Protein AF-0000000074601989 (afdb_homodimer)

Organism: Saponaria officinalis (NCBI:txid3572)

Radius of gyration: 21.75 Å; Cα contacts (8 Å, |Δi|>4): 230; chains: 2; bounding box: 54×60×55 Å

Solvent-accessible surface area (backbone atoms only — not comparable to full-atom values): 17030 Å² total; per-residue (Å²): 125,72,75,56,51,56,56,43,46,59,44,39,68,64,40,41,78,72,46,62,70,65,62,70,73,52,90,44,71,64,60,36,44,50,46,43,46,41,50,48,44,14,51,39,42,48,50,47,45,52,50,50,50,53,54,68,67,53,54,25,79,91,49,51,70,66,57,39,48,52,53,50,52,50,52,49,52,54,45,40,63,75,59,57,81,83,72,53,47,53,22,79,95,47,40,58,70,52,62,45,63,60,55,51,50,50,51,49,51,52,51,51,42,48,54,56,59,66,24,49,54,77,90,43,50,69,59,50,53,50,51,32,56,35,67,72,67,67,55,60,70,59,50,48,55,59,52,51,63,62,79,95,123,70,74,56,50,56,56,43,47,58,47,38,68,66,39,42,79,72,48,64,70,66,62,70,74,50,91,42,74,64,60,36,44,49,46,42,45,43,50,49,44,14,51,39,41,47,50,48,45,52,50,51,50,53,56,68,67,52,53,26,79,91,48,50,72,66,58,40,48,52,53,50,50,50,51,51,53,56,44,39,64,74,58,56,81,81,74,52,47,53,23,78,94,49,40,58,70,54,63,42,63,59,54,50,50,50,51,50,50,51,49,52,42,48,53,56,60,66,24,48,55,76,89,44,49,68,57,51,54,51,49,32,55,36,67,72,67,69,55,60,68,58,50,49,54,59,50,51,64,61,78,100

Secondary structure (DSSP, 8-state):
--HHHHHHHHHHHHHHHHHHHHGGG-SSHHHHHHHHHHHHHHHHHHHHHHHHHHHHT---TTS-HHHHHHHHHHHHHHHHHHSPPPPP--SGGG---SSHHHHHHHHHHHHHHHHHHHTS-GGGHHHHHHHHHSSSPPPHHHHHHHHHHHH-/--HHHHHHHHHHHHHHHHHHHHGGG-SSHHHHHHHHHHHHHHHHHHHHHHHHHHHHT---TTS-HHHHHHHHHHHHHHHHHHSPPPPP--SGGG---SSHHHHHHHHHHHHHHHHHHHTS-GGGHHHHHHHHHSSSPPPHHHHHHHHHHHH-

Structure (mmCIF, N/CA/C/O backbone):
data_AF-0000000074601989-model_v1
#
loop_
_entity.id
_entity.type
_entity.pdbx_description
1 polymer 'Retrotransposon gag domain-containing protein'
#
loop_
_atom_site.group_PDB
_atom_site.id
_atom_site.type_symbol
_atom_site.label_atom_id
_atom_site.label_alt_id
_atom_site.label_comp_id
_atom_site.label_asym_id
_atom_site.label_entity_id
_atom_site.label_seq_id
_atom_site.pdbx_PDB_ins_code
_atom_site.Cartn_x
_atom_site.Cartn_y
_atom_site.Cartn_z
_atom_site.occupancy
_atom_site.B_iso_or_equiv
_atom_site.auth_seq_id
_atom_site.auth_comp_id
_atom_site.auth_asym_id
_atom_site.auth_atom_id
_atom_site.pdbx_PDB_model_num
ATOM 1 N N . MET A 1 1 ? 17.969 -28.844 9.062 1 27.52 1 MET A N 1
ATOM 2 C CA . MET A 1 1 ? 17.734 -28.562 10.477 1 27.52 1 MET A CA 1
ATOM 3 C C . MET A 1 1 ? 17.672 -27.062 10.734 1 27.52 1 MET A C 1
ATOM 5 O O . MET A 1 1 ? 16.906 -26.594 11.578 1 27.52 1 MET A O 1
ATOM 9 N N . ARG A 1 2 ? 18.562 -26.219 10.148 1 32.16 2 ARG A N 1
ATOM 10 C CA . ARG A 1 2 ? 18.828 -24.812 10.422 1 32.16 2 ARG A CA 1
ATOM 11 C C . ARG A 1 2 ? 17.75 -23.906 9.828 1 32.16 2 ARG A C 1
ATOM 13 O O . ARG A 1 2 ? 17.578 -22.766 10.25 1 32.16 2 ARG A O 1
ATOM 20 N N . CYS A 1 3 ? 17.266 -24.281 8.648 1 32.75 3 CYS A N 1
ATOM 21 C CA . CYS A 1 3 ? 16.281 -23.5 7.906 1 32.75 3 CYS A CA 1
ATOM 22 C C . CYS A 1 3 ? 14.977 -23.375 8.688 1 32.75 3 CYS A C 1
ATOM 24 O O . CYS A 1 3 ? 14.117 -22.562 8.336 1 32.75 3 CYS A O 1
ATOM 26 N N . ASP A 1 4 ? 14.766 -24.312 9.602 1 36.31 4 ASP A N 1
ATOM 27 C CA . ASP A 1 4 ? 13.57 -24.391 10.438 1 36.31 4 ASP A CA 1
ATOM 28 C C . ASP A 1 4 ? 13.539 -23.234 11.445 1 36.31 4 ASP A C 1
ATOM 30 O O . ASP A 1 4 ? 12.477 -22.688 11.742 1 36.31 4 ASP A O 1
ATOM 34 N N . LEU A 1 5 ? 14.727 -22.828 11.914 1 34.94 5 LEU A N 1
ATOM 35 C CA . LEU A 1 5 ? 14.797 -21.875 13.016 1 34.94 5 LEU A CA 1
ATOM 36 C C . LEU A 1 5 ? 14.461 -20.469 12.539 1 34.94 5 LEU A C 1
ATOM 38 O O . LEU A 1 5 ? 13.828 -19.688 13.266 1 34.94 5 LEU A O 1
ATOM 42 N N . MET A 1 6 ? 14.914 -20.141 11.359 1 32.47 6 MET A N 1
ATOM 43 C CA . MET A 1 6 ? 14.664 -18.766 10.945 1 32.47 6 MET A CA 1
ATOM 44 C C . MET A 1 6 ? 13.18 -18.547 10.664 1 32.47 6 MET A C 1
ATOM 46 O O . MET A 1 6 ? 12.625 -17.516 11.047 1 32.47 6 MET A O 1
ATOM 50 N N . VAL A 1 7 ? 12.555 -19.469 10.047 1 37.44 7 VAL A N 1
ATOM 51 C CA . VAL A 1 7 ? 11.102 -19.422 9.891 1 37.44 7 VAL A CA 1
ATOM 52 C C . VAL A 1 7 ? 10.438 -19.375 11.258 1 37.44 7 VAL A C 1
ATOM 54 O O . VAL A 1 7 ? 9.492 -18.609 11.477 1 37.44 7 VAL A O 1
ATOM 57 N N . LEU A 1 8 ? 10.992 -20.141 12.18 1 34.28 8 LEU A N 1
ATOM 58 C CA . LEU A 1 8 ? 10.469 -20.156 13.547 1 34.28 8 LEU A CA 1
ATOM 59 C C . LEU A 1 8 ? 10.633 -18.797 14.195 1 34.28 8 LEU A C 1
ATOM 61 O O . LEU A 1 8 ? 9.727 -18.312 14.883 1 34.28 8 LEU A O 1
ATOM 65 N N . TRP A 1 9 ? 11.734 -18.109 13.914 1 37.28 9 TRP A N 1
ATOM 66 C CA . TRP A 1 9 ? 11.969 -16.828 14.555 1 37.28 9 TRP A CA 1
ATOM 67 C C . TRP A 1 9 ? 10.992 -15.773 14.047 1 37.28 9 TRP A C 1
ATOM 69 O O . TRP A 1 9 ? 10.422 -15.008 14.828 1 37.28 9 TRP A O 1
ATOM 79 N N . TRP A 1 10 ? 10.711 -15.711 12.797 1 35.75 10 TRP A N 1
ATOM 80 C CA . TRP A 1 10 ? 9.711 -14.773 12.289 1 35.75 10 TRP A CA 1
ATOM 81 C C . TRP A 1 10 ? 8.32 -15.156 12.766 1 35.75 10 TRP A C 1
ATOM 83 O O . TRP A 1 10 ? 7.531 -14.297 13.156 1 35.75 10 TRP A O 1
ATOM 93 N N . LEU A 1 11 ? 7.996 -16.406 12.766 1 34 11 LEU A N 1
ATOM 94 C CA . LEU A 1 11 ? 6.75 -16.906 13.336 1 34 11 LEU A CA 1
ATOM 95 C C . LEU A 1 11 ? 6.668 -16.578 14.828 1 34 11 LEU A C 1
ATOM 97 O O . LEU A 1 11 ? 5.633 -16.125 15.312 1 34 11 LEU A O 1
ATOM 101 N N . LEU A 1 12 ? 7.699 -16.953 15.453 1 36.31 12 LEU A N 1
ATOM 102 C CA . LEU A 1 12 ? 7.73 -16.781 16.906 1 36.31 12 LEU A CA 1
ATOM 103 C C . LEU A 1 12 ? 7.656 -15.305 17.281 1 36.31 12 LEU A C 1
ATOM 105 O O . LEU A 1 12 ? 6.988 -14.938 18.25 1 36.31 12 LEU A O 1
ATOM 109 N N . ASN A 1 13 ? 8.352 -14.508 16.656 1 37.25 13 ASN A N 1
ATOM 110 C CA . ASN A 1 13 ? 8.32 -13.086 17 1 37.25 13 ASN A CA 1
ATOM 111 C C . ASN A 1 13 ? 6.953 -12.477 16.703 1 37.25 13 ASN A C 1
ATOM 113 O O . ASN A 1 13 ? 6.496 -11.586 17.422 1 37.25 13 ASN A O 1
ATOM 117 N N . SER A 1 14 ? 6.367 -12.797 15.688 1 32.97 14 SER A N 1
ATOM 118 C CA . SER A 1 14 ? 5 -12.383 15.398 1 32.97 14 SER A CA 1
ATOM 119 C C . SER A 1 14 ? 3.996 -13.148 16.25 1 32.97 14 SER A C 1
ATOM 121 O O . SER A 1 14 ? 3.01 -12.57 16.719 1 32.97 14 SER A O 1
ATOM 123 N N . LEU A 1 15 ? 4.156 -14.422 16.297 1 35.38 15 LEU A N 1
ATOM 124 C CA . LEU A 1 15 ? 3.309 -15.32 17.078 1 35.38 15 LEU A CA 1
ATOM 125 C C . LEU A 1 15 ? 3.521 -15.094 18.578 1 35.38 15 LEU A C 1
ATOM 127 O O . LEU A 1 15 ? 2.652 -15.422 19.391 1 35.38 15 LEU A O 1
ATOM 131 N N . ALA A 1 16 ? 4.699 -14.742 19 1 36.28 16 ALA A N 1
ATOM 132 C CA . ALA A 1 16 ? 5.059 -15.031 20.375 1 36.28 16 ALA A CA 1
ATOM 133 C C . ALA A 1 16 ? 3.977 -14.555 21.344 1 36.28 16 ALA A C 1
ATOM 135 O O . ALA A 1 16 ? 3.699 -15.203 22.344 1 36.28 16 ALA A O 1
ATOM 136 N N . LYS A 1 17 ? 3.5 -13.367 21.281 1 36.28 17 LYS A N 1
ATOM 137 C CA . LYS A 1 17 ? 2.816 -13.078 22.531 1 36.28 17 LYS A CA 1
ATOM 138 C C . LYS A 1 17 ? 1.569 -13.945 22.688 1 36.28 17 LYS A C 1
ATOM 140 O O . LYS A 1 17 ? 1.327 -14.5 23.766 1 36.28 17 LYS A O 1
ATOM 145 N N . LEU A 1 18 ? 0.757 -13.945 21.703 1 33.69 18 LEU A N 1
ATOM 146 C CA . LEU A 1 18 ? -0.559 -14.508 21.984 1 33.69 18 LEU A CA 1
ATOM 147 C C . LEU A 1 18 ? -0.549 -16.031 21.828 1 33.69 18 LEU A C 1
ATOM 149 O O . LEU A 1 18 ? -1.226 -16.734 22.578 1 33.69 18 LEU A O 1
ATOM 153 N N . ILE A 1 19 ? 0.249 -16.516 20.922 1 38.38 19 ILE A N 1
ATOM 154 C CA . ILE A 1 19 ? 0.093 -17.938 20.641 1 38.38 19 ILE A CA 1
ATOM 155 C C . ILE A 1 19 ? 0.823 -18.766 21.688 1 38.38 19 ILE A C 1
ATOM 157 O O . ILE A 1 19 ? 0.494 -19.938 21.906 1 38.38 19 ILE A O 1
ATOM 161 N N . ARG A 1 20 ? 1.661 -18.297 22.469 1 37.34 20 ARG A N 1
ATOM 162 C CA . ARG A 1 20 ? 2.301 -19.141 23.469 1 37.34 20 ARG A CA 1
ATOM 163 C C . ARG A 1 20 ? 1.264 -19.922 24.281 1 37.34 20 ARG A C 1
ATOM 165 O O . ARG A 1 20 ? 1.463 -21.094 24.594 1 37.34 20 ARG A O 1
ATOM 172 N N . ASP A 1 21 ? 0.212 -19.297 24.469 1 35 21 ASP A N 1
ATOM 173 C CA . ASP A 1 21 ? -0.681 -20 25.375 1 35 21 ASP A CA 1
ATOM 174 C C . ASP A 1 21 ? -1.395 -21.156 24.672 1 35 21 ASP A C 1
ATOM 176 O O . ASP A 1 21 ? -1.695 -22.172 25.297 1 35 21 ASP A O 1
ATOM 180 N N . ASN A 1 22 ? -1.757 -21.031 23.469 1 35.88 22 ASN A N 1
ATOM 181 C CA . ASN A 1 22 ? -2.631 -22.078 22.938 1 35.88 22 ASN A CA 1
ATOM 182 C C . ASN A 1 22 ? -1.828 -23.234 22.344 1 35.88 22 ASN A C 1
ATOM 184 O O . ASN A 1 22 ? -2.404 -24.203 21.859 1 35.88 22 ASN A O 1
ATOM 188 N N . VAL A 1 23 ? -0.596 -23.078 22.094 1 39.41 23 VAL A N 1
ATOM 189 C CA . VAL A 1 23 ? 0.276 -24.078 21.469 1 39.41 23 VAL A CA 1
ATOM 190 C C . VAL A 1 23 ? 0.34 -25.328 22.359 1 39.41 23 VAL A C 1
ATOM 192 O O . VAL A 1 23 ? 0.821 -26.375 21.922 1 39.41 23 VAL A O 1
ATOM 195 N N . LEU A 1 24 ? -0.076 -25.281 23.469 1 36.91 24 LEU A N 1
ATOM 196 C CA . LEU A 1 24 ? 0.156 -26.438 24.328 1 36.91 24 LEU A CA 1
ATOM 197 C C . LEU A 1 24 ? -0.634 -27.641 23.828 1 36.91 24 LEU A C 1
ATOM 199 O O . LEU A 1 24 ? -0.265 -28.781 24.109 1 36.91 24 LEU A O 1
ATOM 203 N N . TYR A 1 25 ? -1.755 -27.5 23.375 1 37.34 25 TYR A N 1
ATOM 204 C CA . TYR A 1 25 ? -2.561 -28.719 23.297 1 37.34 25 TYR A CA 1
ATOM 205 C C . TYR A 1 25 ? -2.441 -29.359 21.922 1 37.34 25 TYR A C 1
ATOM 207 O O . TYR A 1 25 ? -3.189 -30.281 21.594 1 37.34 25 TYR A O 1
ATOM 215 N N . ALA A 1 26 ? -1.703 -28.797 21.031 1 38.12 26 ALA A N 1
ATOM 216 C CA . ALA A 1 26 ? -1.745 -29.375 19.703 1 38.12 26 ALA A CA 1
ATOM 217 C C . ALA A 1 26 ? -0.997 -30.703 19.641 1 38.12 26 ALA A C 1
ATOM 219 O O . ALA A 1 26 ? 0.021 -30.875 20.328 1 38.12 26 ALA A O 1
ATOM 220 N N . LYS A 1 27 ? -1.61 -31.875 19.312 1 44.91 27 LYS A N 1
ATOM 221 C CA . LYS A 1 27 ? -1.159 -33.281 19.328 1 44.91 27 LYS A CA 1
ATOM 222 C C . LYS A 1 27 ? 0.083 -33.438 18.453 1 44.91 27 LYS A C 1
ATOM 224 O O . LYS A 1 27 ? 0.903 -34.344 18.719 1 44.91 27 LYS A O 1
ATOM 229 N N . SER A 1 28 ? 0.052 -32.812 17.203 1 44.06 28 SER A N 1
ATOM 230 C CA . SER A 1 28 ? 1.263 -32.844 16.391 1 44.06 28 SER A CA 1
ATOM 231 C C . SER A 1 28 ? 1.637 -31.438 15.922 1 44.06 28 SER A C 1
ATOM 233 O O . SER A 1 28 ? 0.78 -30.562 15.836 1 44.06 28 SER A O 1
ATOM 235 N N . SER A 1 29 ? 2.992 -31.219 15.898 1 42.44 29 SER A N 1
ATOM 236 C CA . SER A 1 29 ? 3.566 -29.938 15.5 1 42.44 29 SER A CA 1
ATOM 237 C C . SER A 1 29 ? 2.992 -29.453 14.172 1 42.44 29 SER A C 1
ATOM 239 O O . SER A 1 29 ? 2.752 -28.266 13.992 1 42.44 29 SER A O 1
ATOM 241 N N . LYS A 1 30 ? 2.824 -30.391 13.305 1 45.34 30 LYS A N 1
ATOM 242 C CA . LYS A 1 30 ? 2.377 -30.047 11.961 1 45.34 30 LYS A CA 1
ATOM 243 C C . LYS A 1 30 ? 0.951 -29.5 11.984 1 45.34 30 LYS A C 1
ATOM 245 O O . LYS A 1 30 ? 0.647 -28.516 11.312 1 45.34 30 LYS A O 1
ATOM 250 N N . GLU A 1 31 ? 0.202 -30.297 12.625 1 48.84 31 GLU A N 1
ATOM 251 C CA . GLU A 1 31 ? -1.197 -29.891 12.734 1 48.84 31 GLU A CA 1
ATOM 252 C C . GLU A 1 31 ? -1.332 -28.547 13.453 1 48.84 31 GLU A C 1
ATOM 254 O O . GLU A 1 31 ? -2.152 -27.719 13.07 1 48.84 31 GLU A O 1
ATOM 259 N N . LEU A 1 32 ? -0.479 -28.469 14.43 1 45.91 32 LEU A N 1
ATOM 260 C CA . LEU A 1 32 ? -0.465 -27.203 15.172 1 45.91 32 LEU A CA 1
ATOM 261 C C . LEU A 1 32 ? -0.066 -26.047 14.273 1 45.91 32 LEU A C 1
ATOM 263 O O . LEU A 1 32 ? -0.668 -24.969 14.336 1 45.91 32 LEU A O 1
ATOM 267 N N . TRP A 1 33 ? 0.867 -26.375 13.469 1 46.81 33 TRP A N 1
ATOM 268 C CA . TRP A 1 33 ? 1.371 -25.344 12.562 1 46.81 33 TRP A CA 1
ATOM 269 C C . TRP A 1 33 ? 0.303 -24.938 11.555 1 46.81 33 TRP A C 1
ATOM 271 O O . TRP A 1 33 ? 0.1 -23.75 11.312 1 46.81 33 TRP A O 1
ATOM 281 N N . THR A 1 34 ? -0.233 -26 11.086 1 52.59 34 THR A N 1
ATOM 282 C CA . THR A 1 34 ? -1.287 -25.734 10.109 1 52.59 34 THR A CA 1
ATOM 283 C C . THR A 1 34 ? -2.436 -24.969 10.742 1 52.59 34 THR A C 1
ATOM 285 O O . THR A 1 34 ? -2.992 -24.047 10.125 1 52.59 34 THR A O 1
ATOM 288 N N . GLU A 1 35 ? -2.723 -25.422 11.938 1 50.56 35 GLU A N 1
ATOM 289 C CA . GLU A 1 35 ? -3.797 -24.734 12.648 1 50.56 35 GLU A CA 1
ATOM 290 C C . GLU A 1 35 ? -3.402 -23.312 12.992 1 50.56 35 GLU A C 1
ATOM 292 O O . GLU A 1 35 ? -4.223 -22.391 12.906 1 50.56 35 GLU A O 1
ATOM 297 N N . LEU A 1 36 ? -2.213 -23.25 13.398 1 50.78 36 LEU A N 1
ATOM 298 C CA . LEU A 1 36 ? -1.721 -21.922 13.734 1 50.78 36 LEU A CA 1
ATOM 299 C C . LEU A 1 36 ? -1.684 -21.031 12.492 1 50.78 36 LEU A C 1
ATOM 301 O O . LEU A 1 36 ? -2.066 -19.859 12.547 1 50.78 36 LEU A O 1
ATOM 305 N N . LEU A 1 37 ? -1.229 -21.672 11.5 1 52.03 37 LEU A N 1
ATOM 306 C CA . LEU A 1 37 ? -1.15 -20.938 10.242 1 52.03 37 LEU A CA 1
ATOM 307 C C . LEU A 1 37 ? -2.539 -20.531 9.766 1 52.03 37 LEU A C 1
ATOM 309 O O . LEU A 1 37 ? -2.734 -19.406 9.297 1 52.03 37 LEU A O 1
ATOM 313 N N . GLU A 1 38 ? -3.379 -21.547 9.922 1 52.75 38 GLU A N 1
ATOM 314 C CA . GLU A 1 38 ? -4.754 -21.281 9.516 1 52.75 38 GLU A CA 1
ATOM 315 C C . GLU A 1 38 ? -5.391 -20.203 10.398 1 52.75 38 GLU A C 1
ATOM 317 O O . GLU A 1 38 ? -6.074 -19.312 9.898 1 52.75 38 GLU A O 1
ATOM 322 N N . ARG A 1 39 ? -5.227 -20.484 11.719 1 48.47 39 ARG A N 1
ATOM 323 C CA . ARG A 1 39 ? -5.832 -19.531 12.656 1 48.47 39 ARG A CA 1
ATOM 324 C C . ARG A 1 39 ? -5.113 -18.188 12.609 1 48.47 39 ARG A C 1
ATOM 326 O O . ARG A 1 39 ? -5.754 -17.141 12.633 1 48.47 39 ARG A O 1
ATOM 333 N N . TYR A 1 40 ? -3.848 -18.344 12.617 1 52.47 40 TYR A N 1
ATOM 334 C CA . TYR A 1 40 ? -3.07 -17.109 12.641 1 52.47 40 TYR A CA 1
ATOM 335 C C . TYR A 1 40 ? -3.193 -16.359 11.32 1 52.47 40 TYR A C 1
ATOM 337 O O . TYR A 1 40 ? -3.184 -15.133 11.297 1 52.47 40 TYR A O 1
ATOM 345 N N . GLY A 1 41 ? -3.285 -17.172 10.289 1 55.12 41 GLY A N 1
ATOM 346 C CA . GLY A 1 41 ? -3.498 -16.547 8.992 1 55.12 41 GLY A CA 1
ATOM 347 C C . GLY A 1 41 ? -4.777 -15.742 8.922 1 55.12 41 GLY A C 1
ATOM 348 O O . GLY A 1 41 ? -4.777 -14.609 8.438 1 55.12 41 GLY A O 1
ATOM 349 N N . GLN A 1 42 ? -5.875 -16.453 9.406 1 57.09 42 GLN A N 1
ATOM 350 C CA . GLN A 1 42 ? -7.172 -15.781 9.461 1 57.09 42 GLN A CA 1
ATOM 351 C C . GLN A 1 42 ? -7.113 -14.516 10.312 1 57.09 42 GLN A C 1
ATOM 353 O O . GLN A 1 42 ? -7.633 -13.477 9.914 1 57.09 42 GLN A O 1
ATOM 358 N N . LEU A 1 43 ? -6.543 -14.727 11.477 1 60.97 43 LEU A N 1
ATOM 359 C CA . LEU A 1 43 ? -6.426 -13.609 12.406 1 60.97 43 LEU A CA 1
ATOM 360 C C . LEU A 1 43 ? -5.594 -12.484 11.805 1 60.97 43 LEU A C 1
ATOM 362 O O . LEU A 1 43 ? -5.895 -11.305 12 1 60.97 43 LEU A O 1
ATOM 366 N N . ASN A 1 44 ? -4.82 -12.93 10.93 1 79.62 44 ASN A N 1
ATOM 367 C CA . ASN A 1 44 ? -3.936 -11.922 10.352 1 79.62 44 ASN A CA 1
ATOM 368 C C . ASN A 1 44 ? -4.648 -11.094 9.289 1 79.62 44 ASN A C 1
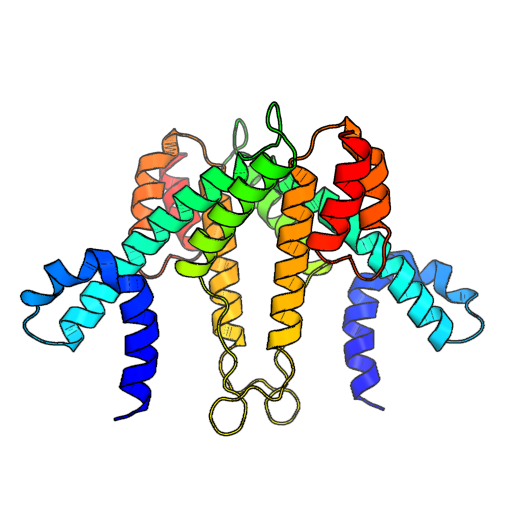ATOM 370 O O . ASN A 1 44 ? -4.453 -9.875 9.203 1 79.62 44 ASN A O 1
ATOM 374 N N . ALA A 1 45 ? -5.531 -11.766 8.648 1 86.12 45 ALA A N 1
ATOM 375 C CA . ALA A 1 45 ? -6.25 -11.023 7.609 1 86.12 45 ALA A CA 1
ATOM 376 C C . ALA A 1 45 ? -7.219 -10.023 8.227 1 86.12 45 ALA A C 1
ATOM 378 O O . ALA A 1 45 ? -7.336 -8.891 7.746 1 86.12 45 ALA A O 1
ATOM 379 N N . LEU A 1 46 ? -7.91 -10.422 9.289 1 87.44 46 LEU A N 1
ATOM 380 C CA . LEU A 1 46 ? -8.836 -9.531 9.977 1 87.44 46 LEU A CA 1
ATOM 381 C C . LEU A 1 46 ? -8.094 -8.352 10.602 1 87.44 46 LEU A C 1
ATOM 383 O O . LEU A 1 46 ? -8.555 -7.207 10.508 1 87.44 46 LEU A O 1
ATOM 387 N N . LYS A 1 47 ? -7.043 -8.719 11.195 1 89.5 47 LYS A N 1
ATOM 388 C CA . LYS A 1 47 ? -6.234 -7.676 11.82 1 89.5 47 LYS A CA 1
ATOM 389 C C . LYS A 1 47 ? -5.676 -6.715 10.773 1 89.5 47 LYS A C 1
ATOM 391 O O . LYS A 1 47 ? -5.695 -5.496 10.969 1 89.5 47 LYS A O 1
ATOM 396 N N . LEU A 1 48 ? -5.184 -7.258 9.719 1 91.56 48 LEU A N 1
ATOM 397 C CA . LEU A 1 48 ? -4.66 -6.438 8.633 1 91.56 48 LEU A CA 1
ATOM 398 C C . LEU A 1 48 ? -5.75 -5.527 8.07 1 91.56 48 LEU A C 1
ATOM 400 O O . LEU A 1 48 ? -5.508 -4.348 7.816 1 91.56 48 LEU A O 1
ATOM 404 N N . PHE A 1 49 ? -6.938 -6.07 7.973 1 93 49 PHE A N 1
ATOM 405 C CA . PHE A 1 49 ? -8.078 -5.305 7.484 1 93 49 PHE A CA 1
ATOM 406 C C . PHE A 1 49 ? -8.375 -4.129 8.406 1 93 49 PHE A C 1
ATOM 408 O O . PHE A 1 49 ? -8.531 -2.996 7.945 1 93 49 PHE A O 1
ATOM 415 N N . GLN A 1 50 ? -8.398 -4.398 9.602 1 91.62 50 GLN A N 1
ATOM 416 C CA . GLN A 1 50 ? -8.719 -3.354 10.57 1 91.62 50 GLN A CA 1
ATOM 417 C C . GLN A 1 50 ? -7.625 -2.289 10.609 1 91.62 50 GLN A C 1
ATOM 419 O O . GLN A 1 50 ? -7.922 -1.093 10.656 1 91.62 50 GLN A O 1
ATOM 424 N N . LEU A 1 51 ? -6.418 -2.719 10.555 1 91.88 51 LEU A N 1
ATOM 425 C CA . LEU A 1 51 ? -5.297 -1.788 10.586 1 91.88 51 LEU A CA 1
ATOM 426 C C . LEU A 1 51 ? -5.293 -0.898 9.352 1 91.88 51 LEU A C 1
ATOM 428 O O . LEU A 1 51 ? -5.098 0.315 9.453 1 91.88 51 LEU A O 1
ATOM 432 N N . LYS A 1 52 ? -5.473 -1.51 8.219 1 93.38 52 LYS A N 1
ATOM 433 C CA . LYS A 1 52 ? -5.48 -0.753 6.969 1 93.38 52 LYS A CA 1
ATOM 434 C C . LYS A 1 52 ? -6.676 0.195 6.91 1 93.38 52 LYS A C 1
ATOM 436 O O . LYS A 1 52 ? -6.562 1.313 6.402 1 93.38 52 LYS A O 1
ATOM 441 N N . LYS A 1 53 ? -7.773 -0.254 7.398 1 91 53 LYS A N 1
ATOM 442 C CA . LYS A 1 53 ? -8.953 0.6 7.469 1 91 53 LYS A CA 1
ATOM 443 C C . LYS A 1 53 ? -8.711 1.807 8.367 1 91 53 LYS A C 1
ATOM 445 O O . LYS A 1 53 ? -9.07 2.932 8.016 1 91 53 LYS A O 1
ATOM 450 N N . ASN A 1 54 ? -8.125 1.539 9.484 1 90.75 54 ASN A N 1
ATOM 451 C CA . ASN A 1 54 ? -7.793 2.633 10.391 1 90.75 54 ASN A CA 1
ATOM 452 C C . ASN A 1 54 ? -6.801 3.604 9.75 1 90.75 54 ASN A C 1
ATOM 454 O O . ASN A 1 54 ? -6.961 4.82 9.867 1 90.75 54 ASN A O 1
ATOM 458 N N . LEU A 1 55 ? -5.852 3.043 9.117 1 91.94 55 LEU A N 1
ATOM 459 C CA . LEU A 1 55 ? -4.836 3.854 8.445 1 91.94 55 LEU A CA 1
ATOM 460 C C . LEU A 1 55 ? -5.465 4.719 7.359 1 91.94 55 LEU A C 1
ATOM 462 O O . LEU A 1 55 ? -5.074 5.875 7.176 1 91.94 55 LEU A O 1
ATOM 466 N N . HIS A 1 56 ? -6.348 4.145 6.695 1 87.06 56 HIS A N 1
ATOM 467 C CA . HIS A 1 56 ? -7.078 4.832 5.633 1 87.06 56 HIS A CA 1
ATOM 468 C C . HIS A 1 56 ? -7.812 6.051 6.172 1 87.06 56 HIS A C 1
ATOM 470 O O . HIS A 1 56 ? -7.957 7.055 5.469 1 87.06 56 HIS A O 1
ATOM 476 N N . ASN A 1 57 ? -8.164 6.023 7.324 1 85.94 57 ASN A N 1
ATOM 477 C CA . ASN A 1 57 ? -8.961 7.102 7.906 1 85.94 57 ASN A CA 1
ATOM 478 C C . ASN A 1 57 ? -8.086 8.109 8.641 1 85.94 57 ASN A C 1
ATOM 480 O O . ASN A 1 57 ? -8.586 9.109 9.164 1 85.94 57 ASN A O 1
ATOM 484 N N . PHE A 1 58 ? -6.836 7.891 8.609 1 89.31 58 PHE A N 1
ATOM 485 C CA . PHE A 1 58 ? -5.93 8.781 9.32 1 89.31 58 PHE A CA 1
ATOM 486 C C . PHE A 1 58 ? -5.707 10.07 8.531 1 89.31 58 PHE A C 1
ATOM 488 O O . PHE A 1 58 ? -5.457 10.023 7.324 1 89.31 58 PHE A O 1
ATOM 495 N N . SER A 1 59 ? -5.934 11.102 9.141 1 92.5 59 SER A N 1
ATOM 496 C CA . SER A 1 59 ? -5.609 12.43 8.633 1 92.5 59 SER A CA 1
ATOM 497 C C . SER A 1 59 ? -5.102 13.336 9.75 1 92.5 59 SER A C 1
ATOM 499 O O . SER A 1 59 ? -5.355 13.086 10.93 1 92.5 59 SER A O 1
ATOM 501 N N . GLN A 1 60 ? -4.391 14.289 9.438 1 92.12 60 GLN A N 1
ATOM 502 C CA . GLN A 1 60 ? -3.826 15.18 10.445 1 92.12 60 GLN A CA 1
ATOM 503 C C . GLN A 1 60 ? -4.926 15.922 11.203 1 92.12 60 GLN A C 1
ATOM 505 O O . GLN A 1 60 ? -4.914 15.969 12.43 1 92.12 60 GLN A O 1
ATOM 510 N N . ASP A 1 61 ? -5.797 16.484 10.508 1 92 61 ASP A N 1
ATOM 511 C CA . ASP A 1 61 ? -6.91 17.234 11.078 1 92 61 ASP A CA 1
ATOM 512 C C . ASP A 1 61 ? -6.434 18.156 12.195 1 92 61 ASP A C 1
ATOM 514 O O . ASP A 1 61 ? -5.621 19.047 11.961 1 92 61 ASP A O 1
ATOM 518 N N . ASN A 1 62 ? -6.754 17.859 13.469 1 91.44 62 ASN A N 1
ATOM 519 C CA . ASN A 1 62 ? -6.406 18.75 14.578 1 91.44 62 ASN A CA 1
ATOM 520 C C . ASN A 1 62 ? -5.145 18.281 15.297 1 91.44 62 ASN A C 1
ATOM 522 O O . ASN A 1 62 ? -4.703 18.922 16.25 1 91.44 62 ASN A O 1
ATOM 526 N N . SER A 1 63 ? -4.531 17.375 14.805 1 91.94 63 SER A N 1
ATOM 527 C CA . SER A 1 63 ? -3.326 16.859 15.438 1 91.94 63 SER A CA 1
ATOM 528 C C . SER A 1 63 ? -2.08 17.578 14.922 1 91.94 63 SER A C 1
ATOM 530 O O . SER A 1 63 ? -2.09 18.141 13.828 1 91.94 63 SER A O 1
ATOM 532 N N . SER A 1 64 ? -1.122 17.625 15.766 1 93.69 64 SER A N 1
ATOM 533 C CA . SER A 1 64 ? 0.155 18.172 15.32 1 93.69 64 SER A CA 1
ATOM 534 C C . SER A 1 64 ? 0.817 17.266 14.289 1 93.69 64 SER A C 1
ATOM 536 O O . SER A 1 64 ? 0.468 16.078 14.18 1 93.69 64 SER A O 1
ATOM 538 N N . LEU A 1 65 ? 1.731 17.812 13.57 1 95.38 65 LEU A N 1
ATOM 539 C CA . LEU A 1 65 ? 2.463 17.062 12.555 1 95.38 65 LEU A CA 1
ATOM 540 C C . LEU A 1 65 ? 3.164 15.852 13.172 1 95.38 65 LEU A C 1
ATOM 542 O O . LEU A 1 65 ? 3.096 14.75 12.633 1 95.38 65 LEU A O 1
ATOM 546 N N . LEU A 1 66 ? 3.785 16.062 14.266 1 92.88 66 LEU A N 1
ATOM 547 C CA . LEU A 1 66 ? 4.555 15 14.898 1 92.88 66 LEU A CA 1
ATOM 548 C C . LEU A 1 66 ? 3.635 13.906 15.438 1 92.88 66 LEU A C 1
ATOM 550 O O . LEU A 1 66 ? 3.959 12.719 15.352 1 92.88 66 LEU A O 1
ATOM 554 N N . ASN A 1 67 ? 2.533 14.266 16.016 1 94.31 67 ASN A N 1
ATOM 555 C CA . ASN A 1 67 ? 1.572 13.273 16.484 1 94.31 67 ASN A CA 1
ATOM 556 C C . ASN A 1 67 ? 0.971 12.469 15.344 1 94.31 67 ASN A C 1
ATOM 558 O O . ASN A 1 67 ? 0.818 11.258 15.445 1 94.31 67 ASN A O 1
ATOM 562 N N . TYR A 1 68 ? 0.608 13.234 14.375 1 95.94 68 TYR A N 1
ATOM 563 C CA . TYR A 1 68 ? 0.095 12.586 13.172 1 95.94 68 TYR A CA 1
ATOM 564 C C . TYR A 1 68 ? 1.096 11.57 12.633 1 95.94 68 TYR A C 1
ATOM 566 O O . TYR A 1 68 ? 0.74 10.422 12.359 1 95.94 68 TYR A O 1
ATOM 574 N N . TYR A 1 69 ? 2.357 11.977 12.586 1 95.88 69 TYR A N 1
ATOM 575 C CA . TYR A 1 69 ? 3.406 11.102 12.078 1 95.88 69 TYR A CA 1
ATOM 576 C C . TYR A 1 69 ? 3.602 9.898 12.992 1 95.88 69 TYR A C 1
ATOM 578 O O . TYR A 1 69 ? 3.779 8.773 12.523 1 95.88 69 TYR A O 1
ATOM 586 N N . SER A 1 70 ? 3.615 10.109 14.234 1 94.75 70 SER A N 1
ATOM 587 C CA . SER A 1 70 ? 3.799 9.023 15.195 1 94.75 70 SER A CA 1
ATOM 588 C C . SER A 1 70 ? 2.701 7.973 15.055 1 94.75 70 SER A C 1
ATOM 590 O O . SER A 1 70 ? 2.971 6.77 15.141 1 94.75 70 SER A O 1
ATOM 592 N N . ASN A 1 71 ? 1.505 8.422 14.82 1 93.44 71 ASN A N 1
ATOM 593 C CA . ASN A 1 71 ? 0.385 7.504 14.633 1 93.44 71 ASN A CA 1
ATOM 594 C C . ASN A 1 71 ? 0.532 6.695 13.352 1 93.44 71 ASN A C 1
ATOM 596 O O . ASN A 1 71 ? 0.263 5.492 13.336 1 93.44 71 ASN A O 1
ATOM 600 N N . LEU A 1 72 ? 0.956 7.348 12.32 1 95.5 72 LEU A N 1
ATOM 601 C CA . LEU A 1 72 ? 1.198 6.656 11.062 1 95.5 72 LEU A CA 1
ATOM 602 C C . LEU A 1 72 ? 2.283 5.598 11.227 1 95.5 72 LEU A C 1
ATOM 604 O O . LEU A 1 72 ? 2.115 4.457 10.781 1 95.5 72 LEU A O 1
ATOM 608 N N . LYS A 1 73 ? 3.305 6.027 11.883 1 94.75 73 LYS A N 1
ATOM 609 C CA . LYS A 1 73 ? 4.445 5.137 12.086 1 94.75 73 LYS A CA 1
ATOM 610 C C . LYS A 1 73 ? 4.035 3.887 12.859 1 94.75 73 LYS A C 1
ATOM 612 O O . LYS A 1 73 ? 4.438 2.775 12.516 1 94.75 73 LYS A O 1
ATOM 617 N N . ARG A 1 74 ? 3.232 4.09 13.805 1 92.81 74 ARG A N 1
ATOM 618 C CA . ARG A 1 74 ? 2.736 2.969 14.594 1 92.81 74 ARG A CA 1
ATOM 619 C C . ARG A 1 74 ? 1.892 2.029 13.742 1 92.81 74 ARG A C 1
ATOM 621 O O . ARG A 1 74 ? 2.018 0.807 13.844 1 92.81 74 ARG A O 1
ATOM 628 N N . SER A 1 75 ? 1.057 2.615 12.961 1 94.75 75 SER A N 1
ATOM 629 C CA . SER A 1 75 ? 0.215 1.825 12.07 1 94.75 75 SER A CA 1
ATOM 630 C C . SER A 1 75 ? 1.055 1.045 11.062 1 94.75 75 SER A C 1
ATOM 632 O O . SER A 1 75 ? 0.805 -0.139 10.828 1 94.75 75 SER A O 1
ATOM 634 N N . TRP A 1 76 ? 2.115 1.701 10.531 1 93.06 76 TRP A N 1
ATOM 635 C CA . TRP A 1 76 ? 3.004 1.042 9.578 1 93.06 76 TRP A CA 1
ATOM 636 C C . TRP A 1 76 ? 3.707 -0.147 10.219 1 93.06 76 TRP A C 1
ATOM 638 O O . TRP A 1 76 ? 3.795 -1.223 9.625 1 93.06 76 TRP A O 1
ATOM 648 N N . GLU A 1 77 ? 4.176 0.1 11.367 1 90.88 77 GLU A N 1
ATOM 649 C CA . GLU A 1 77 ? 4.883 -0.952 12.094 1 90.88 77 GLU A CA 1
ATOM 650 C C . GLU A 1 77 ? 3.975 -2.148 12.359 1 90.88 77 GLU A C 1
ATOM 652 O O . GLU A 1 77 ? 4.395 -3.299 12.219 1 90.88 77 GLU A O 1
ATOM 657 N N . SER A 1 78 ? 2.738 -1.875 12.758 1 91.06 78 SER A N 1
ATOM 658 C CA . SER A 1 78 ? 1.765 -2.934 13 1 91.06 78 SER A CA 1
ATOM 659 C C . SER A 1 78 ? 1.472 -3.717 11.727 1 91.06 78 SER A C 1
ATOM 661 O O . SER A 1 78 ? 1.424 -4.949 11.742 1 91.06 78 SER A O 1
ATOM 663 N N . ILE A 1 79 ? 1.354 -3.039 10.656 1 91.94 79 ILE A N 1
ATOM 664 C CA . ILE A 1 79 ? 1.068 -3.678 9.383 1 91.94 79 ILE A CA 1
ATOM 665 C C . ILE A 1 79 ? 2.273 -4.504 8.938 1 91.94 79 ILE A C 1
ATOM 667 O O . ILE A 1 79 ? 2.121 -5.637 8.477 1 91.94 79 ILE A O 1
ATOM 671 N N . ASP A 1 80 ? 3.449 -3.916 9.062 1 87.69 80 ASP A N 1
ATOM 672 C CA . ASP A 1 80 ? 4.676 -4.605 8.672 1 87.69 80 ASP A CA 1
ATOM 673 C C . ASP A 1 80 ? 4.875 -5.883 9.484 1 87.69 80 ASP A C 1
ATOM 675 O O . ASP A 1 80 ? 5.438 -6.859 8.984 1 87.69 80 ASP A O 1
ATOM 679 N N . SER A 1 81 ? 4.418 -5.832 10.672 1 86.5 81 SER A N 1
ATOM 680 C CA . SER A 1 81 ? 4.551 -7.012 11.531 1 86.5 81 SER A CA 1
ATOM 681 C C . SER A 1 81 ? 3.654 -8.148 11.047 1 86.5 81 SER A C 1
ATOM 683 O O . SER A 1 81 ? 4.023 -9.32 11.141 1 86.5 81 SER A O 1
ATOM 685 N N . ILE A 1 82 ? 2.502 -7.859 10.508 1 84.5 82 ILE A N 1
ATOM 686 C CA . ILE A 1 82 ? 1.526 -8.836 10.039 1 84.5 82 ILE A CA 1
ATOM 687 C C . ILE A 1 82 ? 1.855 -9.25 8.609 1 84.5 82 ILE A C 1
ATOM 689 O O . ILE A 1 82 ? 1.727 -10.422 8.25 1 84.5 82 ILE A O 1
ATOM 693 N N . ASP A 1 83 ? 2.307 -8.273 7.863 1 87.06 83 ASP A N 1
ATOM 694 C CA . ASP A 1 83 ? 2.568 -8.461 6.441 1 87.06 83 ASP A CA 1
ATOM 695 C C . ASP A 1 83 ? 3.947 -7.93 6.062 1 87.06 83 ASP A C 1
ATOM 697 O O . ASP A 1 83 ? 4.055 -6.949 5.316 1 87.06 83 ASP A O 1
ATOM 701 N N . PRO A 1 84 ? 4.938 -8.641 6.453 1 84.38 84 PRO A N 1
ATOM 702 C CA . PRO A 1 84 ? 6.293 -8.18 6.156 1 84.38 84 PRO A CA 1
ATOM 703 C C . PRO A 1 84 ? 6.672 -8.367 4.688 1 84.38 84 PRO A C 1
ATOM 705 O O . PRO A 1 84 ? 6.133 -9.242 4.012 1 84.38 84 PRO A O 1
ATOM 708 N N . ILE A 1 85 ? 7.516 -7.488 4.215 1 82.94 85 ILE A N 1
ATOM 709 C CA . ILE A 1 85 ? 8.07 -7.641 2.875 1 82.94 85 ILE A CA 1
ATOM 710 C C . ILE A 1 85 ? 8.875 -8.938 2.795 1 82.94 85 ILE A C 1
ATOM 712 O O . ILE A 1 85 ? 9.727 -9.195 3.643 1 82.94 85 ILE A O 1
ATOM 716 N N . PRO A 1 86 ? 8.547 -9.695 1.862 1 81.06 86 PRO A N 1
ATOM 717 C CA . PRO A 1 86 ? 9.289 -10.953 1.726 1 81.06 86 PRO A CA 1
ATOM 718 C C . PRO A 1 86 ? 10.773 -10.734 1.425 1 81.06 86 PRO A C 1
ATOM 720 O O . PRO A 1 86 ? 11.133 -9.766 0.755 1 81.06 86 PRO A O 1
ATOM 723 N N . ASP A 1 87 ? 11.547 -11.641 1.951 1 77.25 87 ASP A N 1
ATOM 724 C CA . ASP A 1 87 ? 12.992 -11.57 1.729 1 77.25 87 ASP A CA 1
ATOM 725 C C . ASP A 1 87 ? 13.391 -12.352 0.484 1 77.25 87 ASP A C 1
ATOM 727 O O . ASP A 1 87 ? 12.742 -13.336 0.122 1 77.25 87 ASP A O 1
ATOM 731 N N . CYS A 1 88 ? 14.367 -11.828 -0.143 1 79.69 88 CYS A N 1
ATOM 732 C CA . CYS A 1 88 ? 14.914 -12.531 -1.297 1 79.69 88 CYS A CA 1
ATOM 733 C C . CYS A 1 88 ? 15.977 -13.531 -0.866 1 79.69 88 CYS A C 1
ATOM 735 O O . CYS A 1 88 ? 16.844 -13.211 -0.06 1 79.69 88 CYS A O 1
ATOM 737 N N . SER A 1 89 ? 15.93 -14.758 -1.385 1 73.88 89 SER A N 1
ATOM 738 C CA . SER A 1 89 ? 16.875 -15.812 -1.039 1 73.88 89 SER A CA 1
ATOM 739 C C . SER A 1 89 ? 17.672 -16.266 -2.262 1 73.88 89 SER A C 1
ATOM 741 O O . SER A 1 89 ? 18.016 -17.438 -2.379 1 73.88 89 SER A O 1
ATOM 743 N N . CYS A 1 90 ? 17.875 -15.414 -3.158 1 75.88 90 CYS A N 1
ATOM 744 C CA . CYS A 1 90 ? 18.469 -15.828 -4.43 1 75.88 90 CYS A CA 1
ATOM 745 C C . CYS A 1 90 ? 19.969 -16.094 -4.277 1 75.88 90 CYS A C 1
ATOM 747 O O . CYS A 1 90 ? 20.562 -16.797 -5.086 1 75.88 90 CYS A O 1
ATOM 749 N N . GLY A 1 91 ? 20.578 -15.43 -3.342 1 69.88 91 GLY A N 1
ATOM 750 C CA . GLY A 1 91 ? 22.031 -15.586 -3.242 1 69.88 91 GLY A CA 1
ATOM 751 C C . GLY A 1 91 ? 22.438 -16.781 -2.412 1 69.88 91 GLY A C 1
ATOM 752 O O . GLY A 1 91 ? 21.594 -17.531 -1.931 1 69.88 91 GLY A O 1
ATOM 753 N N . ALA A 1 92 ? 23.828 -16.828 -2.533 1 66.81 92 ALA A N 1
ATOM 754 C CA . ALA A 1 92 ? 24.438 -17.844 -1.679 1 66.81 92 ALA A CA 1
ATOM 755 C C . ALA A 1 92 ? 24.109 -17.594 -0.21 1 66.81 92 ALA A C 1
ATOM 757 O O . ALA A 1 92 ? 24.047 -16.438 0.231 1 66.81 92 ALA A O 1
ATOM 758 N N . LEU A 1 93 ? 23.703 -18.625 0.547 1 63.56 93 LEU A N 1
ATOM 759 C CA . LEU A 1 93 ? 23.391 -18.594 1.973 1 63.56 93 LEU A CA 1
ATOM 760 C C . LEU A 1 93 ? 22.141 -17.781 2.242 1 63.56 93 LEU A C 1
ATOM 762 O O . LEU A 1 93 ? 22.016 -17.156 3.299 1 63.56 93 LEU A O 1
ATOM 766 N N . LYS A 1 94 ? 21.375 -17.484 1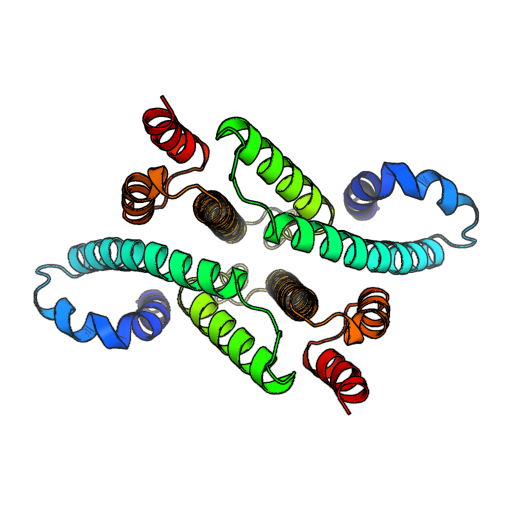.187 1 64.38 94 LYS A N 1
ATOM 767 C CA . LYS A 1 94 ? 20.078 -16.828 1.316 1 64.38 94 LYS A CA 1
ATOM 768 C C . LYS A 1 94 ? 20.234 -15.312 1.345 1 64.38 94 LYS A C 1
ATOM 770 O O . LYS A 1 94 ? 19.391 -14.602 1.9 1 64.38 94 LYS A O 1
ATOM 775 N N . ILE A 1 95 ? 21.578 -14.938 1.007 1 67.75 95 ILE A N 1
ATOM 776 C CA . ILE A 1 95 ? 21.781 -13.5 0.925 1 67.75 95 ILE A CA 1
ATOM 777 C C . ILE A 1 95 ? 21.453 -13.008 -0.485 1 67.75 95 ILE A C 1
ATOM 779 O O . ILE A 1 95 ? 22 -13.523 -1.467 1 67.75 95 ILE A O 1
ATOM 783 N N . CYS A 1 96 ? 20.562 -12.156 -0.46 1 74.75 96 CYS A N 1
ATOM 784 C CA . CYS A 1 96 ? 20.094 -11.648 -1.743 1 74.75 96 CYS A CA 1
ATOM 785 C C . CYS A 1 96 ? 21.219 -10.969 -2.514 1 74.75 96 CYS A C 1
ATOM 787 O O . CYS A 1 96 ? 21.969 -10.164 -1.951 1 74.75 96 CYS A O 1
ATOM 789 N N . THR A 1 97 ? 21.406 -11.312 -3.76 1 73.44 97 THR A N 1
ATOM 790 C CA . THR A 1 97 ? 22.438 -10.703 -4.594 1 73.44 97 THR A CA 1
ATOM 791 C C . THR A 1 97 ? 21.812 -9.945 -5.762 1 73.44 97 THR A C 1
ATOM 793 O O . THR A 1 97 ? 22.516 -9.281 -6.523 1 73.44 97 THR A O 1
ATOM 796 N N . CYS A 1 98 ? 20.562 -9.922 -5.988 1 77.06 98 CYS A N 1
ATOM 797 C CA . CYS A 1 98 ? 19.938 -9.352 -7.172 1 77.06 98 CYS A CA 1
ATOM 798 C C . CYS A 1 98 ? 19.453 -7.93 -6.91 1 77.06 98 CYS A C 1
ATOM 800 O O . CYS A 1 98 ? 18.875 -7.293 -7.789 1 77.06 98 CYS A O 1
ATOM 802 N N . HIS A 1 99 ? 19.594 -7.234 -5.793 1 78.75 99 HIS A N 1
ATOM 803 C CA . HIS A 1 99 ? 19.266 -5.855 -5.434 1 78.75 99 HIS A CA 1
ATOM 804 C C . HIS A 1 99 ? 17.766 -5.621 -5.426 1 78.75 99 HIS A C 1
ATOM 806 O O . HIS A 1 99 ? 17.312 -4.473 -5.426 1 78.75 99 HIS A O 1
ATOM 812 N N . LEU A 1 100 ? 17 -6.656 -5.527 1 80.88 100 LEU A N 1
ATOM 813 C CA . LEU A 1 100 ? 15.547 -6.52 -5.531 1 80.88 100 LEU A CA 1
ATOM 814 C C . LEU A 1 100 ? 15.047 -5.969 -4.199 1 80.88 100 LEU A C 1
ATOM 816 O O . LEU A 1 100 ? 14.141 -5.141 -4.164 1 80.88 100 LEU A O 1
ATOM 820 N N . MET A 1 101 ? 15.664 -6.371 -3.197 1 82.5 101 MET A N 1
ATOM 821 C CA . MET A 1 101 ? 15.227 -5.969 -1.863 1 82.5 101 MET A CA 1
ATOM 822 C C . MET A 1 101 ? 15.344 -4.461 -1.684 1 82.5 101 MET A C 1
ATOM 824 O O . MET A 1 101 ? 14.461 -3.834 -1.093 1 82.5 101 MET A O 1
ATOM 828 N N . LYS A 1 102 ? 16.453 -3.945 -2.18 1 83.31 102 LYS A N 1
ATOM 829 C CA . LYS A 1 102 ? 16.609 -2.498 -2.08 1 83.31 102 LYS A CA 1
ATOM 830 C C . LYS A 1 102 ? 15.5 -1.767 -2.822 1 83.31 102 LYS A C 1
ATOM 832 O O . LYS A 1 102 ? 14.938 -0.792 -2.312 1 83.31 102 LYS A O 1
ATOM 837 N N . ARG A 1 103 ? 15.195 -2.266 -3.986 1 84.94 103 ARG A N 1
ATOM 838 C CA . ARG A 1 103 ? 14.156 -1.628 -4.785 1 84.94 103 ARG A CA 1
ATOM 839 C C . ARG A 1 103 ? 12.797 -1.74 -4.102 1 84.94 103 ARG A C 1
ATOM 841 O O . ARG A 1 103 ? 11.984 -0.809 -4.156 1 84.94 103 ARG A O 1
ATOM 848 N N . LEU A 1 104 ? 12.578 -2.846 -3.479 1 87.12 104 LEU A N 1
ATOM 849 C CA . LEU A 1 104 ? 11.32 -3.062 -2.773 1 87.12 104 LEU A CA 1
ATOM 850 C C . LEU A 1 104 ? 11.203 -2.137 -1.565 1 87.12 104 LEU A C 1
ATOM 852 O O . LEU A 1 104 ? 10.148 -1.562 -1.314 1 87.12 104 LEU A O 1
ATOM 856 N N . LEU A 1 105 ? 12.234 -1.97 -0.895 1 86.38 105 LEU A N 1
ATOM 857 C CA . LEU A 1 105 ? 12.242 -1.108 0.282 1 86.38 105 LEU A CA 1
ATOM 858 C C . LEU A 1 105 ? 12.062 0.353 -0.112 1 86.38 105 LEU A C 1
ATOM 860 O O . LEU A 1 105 ? 11.367 1.105 0.578 1 86.38 105 LEU A O 1
ATOM 864 N N . ASP A 1 106 ? 12.719 0.718 -1.188 1 87.75 106 ASP A N 1
ATOM 865 C CA . ASP A 1 106 ? 12.539 2.076 -1.69 1 87.75 106 ASP A CA 1
ATOM 866 C C . ASP A 1 106 ? 11.086 2.34 -2.062 1 87.75 106 ASP A C 1
ATOM 868 O O . ASP A 1 106 ? 10.539 3.406 -1.759 1 87.75 106 ASP A O 1
ATOM 872 N N . ARG A 1 107 ? 10.539 1.376 -2.699 1 88.56 107 ARG A N 1
ATOM 873 C CA . ARG A 1 107 ? 9.141 1.496 -3.08 1 88.56 107 ARG A CA 1
ATOM 874 C C . ARG A 1 107 ? 8.25 1.643 -1.852 1 88.56 107 ARG A C 1
ATOM 876 O O . ARG A 1 107 ? 7.324 2.459 -1.841 1 88.56 107 ARG A O 1
ATOM 883 N N . GLU A 1 108 ? 8.539 0.881 -0.872 1 90.75 108 GLU A N 1
ATOM 884 C CA . GLU A 1 108 ? 7.77 0.933 0.369 1 90.75 108 GLU A CA 1
ATOM 885 C C . GLU A 1 108 ? 7.934 2.281 1.062 1 90.75 108 GLU A C 1
ATOM 887 O O . GLU A 1 108 ? 6.961 2.857 1.553 1 90.75 108 GLU A O 1
ATOM 892 N N . THR A 1 109 ? 9.133 2.752 1.093 1 91.5 109 THR A N 1
ATOM 893 C CA . THR A 1 109 ? 9.406 4.039 1.719 1 91.5 109 THR A CA 1
ATOM 894 C C . THR A 1 109 ? 8.695 5.168 0.976 1 91.5 109 THR A C 1
ATOM 896 O O . THR A 1 109 ? 8.125 6.062 1.6 1 91.5 109 THR A O 1
ATOM 899 N N . ASN A 1 110 ? 8.734 5.082 -0.338 1 91.62 110 ASN A N 1
ATOM 900 C CA . ASN A 1 110 ? 8.023 6.066 -1.144 1 91.62 110 ASN A CA 1
ATOM 901 C C . ASN A 1 110 ? 6.523 6.031 -0.873 1 91.62 110 ASN A C 1
ATOM 903 O O . ASN A 1 110 ? 5.879 7.078 -0.78 1 91.62 110 ASN A O 1
ATOM 907 N N . SER A 1 111 ? 6.043 4.812 -0.764 1 92.69 111 SER A N 1
ATOM 908 C CA . SER A 1 111 ? 4.621 4.645 -0.48 1 92.69 111 SER A CA 1
ATOM 909 C C . SER A 1 111 ? 4.254 5.254 0.869 1 92.69 111 SER A C 1
ATOM 911 O O . SER A 1 111 ? 3.211 5.902 0.999 1 92.69 111 SER A O 1
ATOM 913 N N . LYS A 1 112 ? 5.039 5.039 1.821 1 94.69 112 LYS A N 1
ATOM 914 C CA . LYS A 1 112 ? 4.797 5.586 3.154 1 94.69 112 LYS A CA 1
ATOM 915 C C . LYS A 1 112 ? 4.871 7.109 3.146 1 94.69 112 LYS A C 1
ATOM 917 O O . LYS A 1 112 ? 4.074 7.777 3.805 1 94.69 112 LYS A O 1
ATOM 922 N N . LEU A 1 113 ? 5.797 7.625 2.418 1 95.94 113 LEU A N 1
ATOM 923 C CA . LEU A 1 113 ? 5.895 9.078 2.287 1 95.94 113 LEU A CA 1
ATOM 924 C C . LEU A 1 113 ? 4.629 9.656 1.664 1 95.94 113 LEU A C 1
ATOM 926 O O . LEU A 1 113 ? 4.082 10.641 2.162 1 95.94 113 LEU A O 1
ATOM 930 N N . ILE A 1 114 ? 4.207 9.094 0.618 1 94.81 114 ILE A N 1
ATOM 931 C CA . ILE A 1 114 ? 3.01 9.562 -0.071 1 94.81 114 ILE A CA 1
ATOM 932 C C . ILE A 1 114 ? 1.814 9.508 0.877 1 94.81 114 ILE A C 1
ATOM 934 O O . ILE A 1 114 ? 1.003 10.43 0.921 1 94.81 114 ILE A O 1
ATOM 938 N N . GLN A 1 115 ? 1.715 8.461 1.636 1 94.81 115 GLN A N 1
ATOM 939 C CA . GLN A 1 115 ? 0.643 8.32 2.615 1 94.81 115 GLN A CA 1
ATOM 940 C C . GLN A 1 115 ? 0.702 9.43 3.658 1 94.81 115 GLN A C 1
ATOM 942 O O . GLN A 1 115 ? -0.329 9.992 4.031 1 94.81 115 GLN A O 1
ATOM 947 N N . LEU A 1 116 ? 1.862 9.727 4.105 1 96.62 116 LEU A N 1
ATOM 948 C CA . LEU A 1 116 ? 2.061 10.82 5.055 1 96.62 116 LEU A CA 1
ATOM 949 C C . LEU A 1 116 ? 1.554 12.141 4.48 1 96.62 116 LEU A C 1
ATOM 951 O O . LEU A 1 116 ? 0.847 12.883 5.16 1 96.62 116 LEU A O 1
ATOM 955 N N . LEU A 1 117 ? 1.801 12.375 3.297 1 95.94 117 LEU A N 1
ATOM 956 C CA . LEU A 1 117 ? 1.485 13.648 2.652 1 95.94 117 LEU A CA 1
ATOM 957 C C . LEU A 1 117 ? -0.009 13.758 2.365 1 95.94 117 LEU A C 1
ATOM 959 O O . LEU A 1 117 ? -0.568 14.852 2.373 1 95.94 117 LEU A O 1
ATOM 963 N N . MET A 1 118 ? -0.616 12.664 2.127 1 94.06 118 MET A N 1
ATOM 964 C CA . MET A 1 118 ? -2.027 12.641 1.751 1 94.06 118 MET A CA 1
ATOM 965 C C . MET A 1 118 ? -2.906 13.078 2.916 1 94.06 118 MET A C 1
ATOM 967 O O . MET A 1 118 ? -4.008 13.594 2.709 1 94.06 118 MET A O 1
ATOM 971 N N . GLY A 1 119 ? -2.463 12.867 4.09 1 94.69 119 GLY A N 1
ATOM 972 C CA . GLY A 1 119 ? -3.289 13.141 5.25 1 94.69 119 GLY A CA 1
ATOM 973 C C . GLY A 1 119 ? -2.994 14.492 5.883 1 94.69 119 GLY A C 1
ATOM 974 O O . GLY A 1 119 ? -3.58 14.844 6.91 1 94.69 119 GLY A O 1
ATOM 975 N N . LEU A 1 120 ? -2.221 15.273 5.25 1 94.44 120 LEU A N 1
ATOM 976 C CA . LEU A 1 120 ? -1.823 16.562 5.816 1 94.44 120 LEU A CA 1
ATOM 977 C C . LEU A 1 120 ? -2.869 17.625 5.52 1 94.44 120 LEU A C 1
ATOM 979 O O . LEU A 1 120 ? -3.637 17.5 4.562 1 94.44 120 LEU A O 1
ATOM 983 N N . ASN A 1 121 ? -2.799 18.594 6.305 1 93.69 121 ASN A N 1
ATOM 984 C CA . ASN A 1 121 ? -3.727 19.703 6.137 1 93.69 121 ASN A CA 1
ATOM 985 C C . ASN A 1 121 ? -3.367 20.562 4.922 1 93.69 121 ASN A C 1
ATOM 987 O O . ASN A 1 121 ? -2.26 20.453 4.391 1 93.69 121 ASN A O 1
ATOM 991 N N . ALA A 1 122 ? -4.281 21.406 4.566 1 91.19 122 ALA A N 1
ATOM 992 C CA . ALA A 1 122 ? -4.164 22.203 3.348 1 91.19 122 ALA A CA 1
ATOM 993 C C . ALA A 1 122 ? -3.002 23.188 3.445 1 91.19 122 ALA A C 1
ATOM 995 O O . ALA A 1 122 ? -2.459 23.625 2.426 1 91.19 122 ALA A O 1
ATOM 996 N N . CYS A 1 123 ? -2.646 23.578 4.617 1 92.5 123 CYS A N 1
ATOM 997 C CA . CYS A 1 123 ? -1.575 24.547 4.805 1 92.5 123 CYS A CA 1
ATOM 998 C C . CYS A 1 123 ? -0.25 24.016 4.285 1 92.5 123 CYS A C 1
ATOM 1000 O O . CYS A 1 123 ? 0.688 24.766 4.047 1 92.5 123 CYS A O 1
ATOM 1002 N N . TYR A 1 124 ? -0.17 22.734 4.059 1 94.94 124 TYR A N 1
ATOM 1003 C CA . TYR A 1 124 ? 1.084 22.125 3.637 1 94.94 124 TYR A CA 1
ATOM 1004 C C . TYR A 1 124 ? 1.116 21.922 2.125 1 94.94 124 TYR A C 1
ATOM 1006 O O . TYR A 1 124 ? 2.047 21.312 1.592 1 94.94 124 TYR A O 1
ATOM 1014 N N . GLU A 1 125 ? 0.222 22.344 1.395 1 92.62 125 GLU A N 1
ATOM 1015 C CA . GLU A 1 125 ? 0.067 22.047 -0.028 1 92.62 125 GLU A CA 1
ATOM 1016 C C . GLU A 1 125 ? 1.306 22.469 -0.814 1 92.62 125 GLU A C 1
ATOM 1018 O O . GLU A 1 125 ? 1.766 21.734 -1.695 1 92.62 125 GLU A O 1
ATOM 1023 N N . SER A 1 126 ? 1.816 23.656 -0.526 1 92.62 126 SER A N 1
ATOM 1024 C CA . SER A 1 126 ? 2.988 24.156 -1.238 1 92.62 126 SER A CA 1
ATOM 1025 C C . SER A 1 126 ? 4.203 23.266 -0.996 1 92.62 126 SER A C 1
ATOM 1027 O O . SER A 1 126 ? 4.945 22.953 -1.93 1 92.62 126 SER A O 1
ATOM 1029 N N . VAL A 1 127 ? 4.391 22.859 0.213 1 94.62 127 VAL A N 1
ATOM 1030 C CA . VAL A 1 127 ? 5.523 22.016 0.568 1 94.62 127 VAL A CA 1
ATOM 1031 C C . VAL A 1 127 ? 5.344 20.625 -0.051 1 94.62 127 VAL A C 1
ATOM 1033 O O . VAL A 1 127 ? 6.312 20.016 -0.519 1 94.62 127 VAL A O 1
ATOM 1036 N N . ILE A 1 128 ? 4.113 20.172 -0.044 1 94.88 128 ILE A N 1
ATOM 1037 C CA . ILE A 1 128 ? 3.82 18.875 -0.65 1 94.88 128 ILE A CA 1
ATOM 1038 C C . ILE A 1 128 ? 4.203 18.906 -2.129 1 94.88 128 ILE A C 1
ATOM 1040 O O . ILE A 1 128 ? 4.863 17.984 -2.619 1 94.88 128 ILE A O 1
ATOM 1044 N N . SER A 1 129 ? 3.801 19.922 -2.764 1 91.31 129 SER A N 1
ATOM 1045 C CA . SER A 1 129 ? 4.129 20.062 -4.18 1 91.31 129 SER A CA 1
ATOM 1046 C C . SER A 1 129 ? 5.637 20.078 -4.395 1 91.31 129 SER A C 1
ATOM 1048 O O . SER A 1 129 ? 6.141 19.469 -5.348 1 91.31 129 SER A O 1
ATOM 1050 N N . HIS A 1 130 ? 6.273 20.734 -3.529 1 92 130 HIS A N 1
ATOM 1051 C CA . HIS A 1 130 ? 7.73 20.812 -3.607 1 92 130 HIS A CA 1
ATOM 1052 C C . HIS A 1 130 ? 8.359 19.438 -3.389 1 92 130 HIS A C 1
ATOM 1054 O O . HIS A 1 130 ? 9.242 19.031 -4.148 1 92 130 HIS A O 1
ATOM 1060 N N . LEU A 1 131 ? 7.953 18.781 -2.377 1 93.75 131 LEU A N 1
ATOM 1061 C CA . LEU A 1 131 ? 8.477 17.469 -2.053 1 93.75 131 LEU A CA 1
ATOM 1062 C C . LEU A 1 131 ? 8.273 16.5 -3.215 1 93.75 131 LEU A C 1
ATOM 1064 O O . LEU A 1 131 ? 9.18 15.734 -3.564 1 93.75 131 LEU A O 1
ATOM 1068 N N . LEU A 1 132 ? 7.137 16.578 -3.852 1 91.81 132 LEU A N 1
ATOM 1069 C CA . LEU A 1 132 ? 6.77 15.672 -4.93 1 91.81 132 LEU A CA 1
ATOM 1070 C C . LEU A 1 132 ? 7.531 16 -6.207 1 91.81 132 LEU A C 1
ATOM 1072 O O . LEU A 1 132 ? 7.594 15.188 -7.133 1 91.81 132 LEU A O 1
ATOM 1076 N N . SER A 1 133 ? 8.078 17.156 -6.246 1 88.38 133 SER A N 1
ATOM 1077 C CA . SER A 1 133 ? 8.844 17.578 -7.418 1 88.38 133 SER A CA 1
ATOM 1078 C C . SER A 1 133 ? 10.297 17.141 -7.316 1 88.38 133 SER A C 1
ATOM 1080 O O . SER A 1 133 ? 11.039 17.203 -8.297 1 88.38 133 SER A O 1
ATOM 1082 N N . MET A 1 134 ? 10.648 16.672 -6.16 1 86.56 134 MET A N 1
ATOM 1083 C CA . MET A 1 134 ? 12.016 16.219 -5.953 1 86.56 134 MET A CA 1
ATOM 1084 C C . MET A 1 134 ? 12.242 14.844 -6.582 1 86.56 134 MET A C 1
ATOM 1086 O O . MET A 1 134 ? 11.352 13.992 -6.566 1 86.56 134 MET A O 1
ATOM 1090 N N . ASP A 1 135 ? 13.414 14.656 -7.129 1 81.62 135 ASP A N 1
ATOM 1091 C CA . ASP A 1 135 ? 13.805 13.383 -7.719 1 81.62 135 ASP A CA 1
ATOM 1092 C C . ASP A 1 135 ? 15.234 13.008 -7.324 1 81.62 135 ASP A C 1
ATOM 1094 O O . ASP A 1 135 ? 16.188 13.711 -7.672 1 81.62 135 ASP A O 1
ATOM 1098 N N . PRO A 1 136 ? 15.398 11.883 -6.527 1 83.56 136 PRO A N 1
ATOM 1099 C CA . PRO A 1 136 ? 14.336 11.016 -6.016 1 83.56 136 PRO A CA 1
ATOM 1100 C C . PRO A 1 136 ? 13.547 11.656 -4.875 1 83.56 136 PRO A C 1
ATOM 1102 O O . PRO A 1 136 ? 13.961 12.68 -4.336 1 83.56 136 PRO A O 1
ATOM 1105 N N . LEU A 1 137 ? 12.453 11.023 -4.566 1 90.12 137 LEU A N 1
ATOM 1106 C CA . LEU A 1 137 ? 11.703 11.477 -3.4 1 90.12 137 LEU A CA 1
ATOM 1107 C C . LEU A 1 137 ? 12.578 11.461 -2.152 1 90.12 137 LEU A C 1
ATOM 1109 O O . LEU A 1 137 ? 13.367 10.531 -1.959 1 90.12 137 LEU A O 1
ATOM 1113 N N . PRO A 1 138 ? 12.406 12.398 -1.411 1 91.62 138 PRO A N 1
ATOM 1114 C CA . PRO A 1 138 ? 13.219 12.453 -0.191 1 91.62 138 PRO A CA 1
ATOM 1115 C C . PRO A 1 138 ? 12.781 11.422 0.852 1 91.62 138 PRO A C 1
ATOM 1117 O O . PRO A 1 138 ? 11.641 10.961 0.829 1 91.62 138 PRO A O 1
ATOM 1120 N N . PRO A 1 139 ? 13.734 11.148 1.721 1 91.88 139 PRO A N 1
ATOM 1121 C CA . PRO A 1 139 ? 13.344 10.312 2.859 1 91.88 139 PRO A CA 1
ATOM 1122 C C . PRO A 1 139 ? 12.344 11.016 3.783 1 91.88 139 PRO A C 1
ATOM 1124 O O . PRO A 1 139 ? 12.242 12.242 3.768 1 91.88 139 PRO A O 1
ATOM 1127 N N . ILE A 1 140 ? 11.664 10.25 4.531 1 94.44 140 ILE A N 1
ATOM 1128 C CA . ILE A 1 140 ? 10.586 10.742 5.383 1 94.44 140 ILE A CA 1
ATOM 1129 C C . ILE A 1 140 ? 11.141 11.75 6.391 1 94.44 140 ILE A C 1
ATOM 1131 O O . ILE A 1 140 ? 10.508 12.766 6.684 1 94.44 140 ILE A O 1
ATOM 1135 N N . ASN A 1 141 ? 12.305 11.445 6.891 1 93.25 141 ASN A N 1
ATOM 1136 C CA . ASN A 1 141 ? 12.898 12.344 7.883 1 93.25 141 ASN A CA 1
ATOM 1137 C C . ASN A 1 141 ? 13.164 13.727 7.305 1 93.25 141 ASN A C 1
ATOM 1139 O O . ASN A 1 141 ? 12.898 14.742 7.957 1 93.25 141 ASN A O 1
ATOM 1143 N N . LYS A 1 142 ? 13.68 13.75 6.137 1 94.62 142 LYS A N 1
ATOM 1144 C CA . LYS A 1 142 ? 13.906 15.023 5.465 1 94.62 142 LYS A CA 1
ATOM 1145 C C . LYS A 1 142 ? 12.586 15.734 5.168 1 94.62 142 LYS A C 1
ATOM 1147 O O . LYS A 1 142 ? 12.477 16.953 5.344 1 94.62 142 LYS A O 1
ATOM 1152 N N . ALA A 1 143 ? 11.672 15.039 4.641 1 95.81 143 ALA A N 1
ATOM 1153 C CA . ALA A 1 143 ? 10.352 15.602 4.375 1 95.81 143 ALA A CA 1
ATOM 1154 C C . ALA A 1 143 ? 9.75 16.203 5.645 1 95.81 143 ALA A C 1
ATOM 1156 O O . ALA A 1 143 ? 9.188 17.312 5.609 1 95.81 143 ALA A O 1
ATOM 1157 N N . LEU A 1 144 ? 9.844 15.531 6.762 1 95.38 144 LEU A N 1
ATOM 1158 C CA . LEU A 1 144 ? 9.32 16.016 8.039 1 95.38 144 LEU A CA 1
ATOM 1159 C C . LEU A 1 144 ? 9.992 17.328 8.438 1 95.38 144 LEU A C 1
ATOM 1161 O O . LEU A 1 144 ? 9.336 18.219 8.977 1 95.38 144 LEU A O 1
ATOM 1165 N N . GLY A 1 145 ? 11.242 17.391 8.18 1 94.75 145 GLY A N 1
ATOM 1166 C CA . GLY A 1 145 ? 11.961 18.625 8.453 1 94.75 145 GLY A CA 1
ATOM 1167 C C . GLY A 1 145 ? 11.398 19.828 7.695 1 94.75 145 GLY A C 1
ATOM 1168 O O . GLY A 1 145 ? 11.242 20.906 8.258 1 94.75 145 GLY A O 1
ATOM 1169 N N . LEU A 1 146 ? 11.102 19.578 6.469 1 94.56 146 LEU A N 1
ATOM 1170 C CA . LEU A 1 146 ? 10.555 20.641 5.629 1 94.56 146 LEU A CA 1
ATOM 1171 C C . LEU A 1 146 ? 9.141 21 6.059 1 94.56 146 LEU A C 1
ATOM 1173 O O . LEU A 1 146 ? 8.773 22.172 6.074 1 94.56 146 LEU A O 1
ATOM 1177 N N . LEU A 1 147 ? 8.414 20 6.406 1 95.5 147 LEU A N 1
ATOM 1178 C CA . LEU A 1 147 ? 7.039 20.234 6.836 1 95.5 147 LEU A CA 1
ATOM 1179 C C . LEU A 1 147 ? 7 20.969 8.172 1 95.5 147 LEU A C 1
ATOM 1181 O O . LEU A 1 147 ? 6.121 21.797 8.398 1 95.5 147 LEU A O 1
ATOM 1185 N N . GLN A 1 148 ? 7.867 20.641 9.016 1 93.88 148 GLN A N 1
ATOM 1186 C CA . GLN A 1 148 ? 7.922 21.234 10.344 1 93.88 148 GLN A CA 1
ATOM 1187 C C . GLN A 1 148 ? 8.188 22.75 10.258 1 93.88 148 GLN A C 1
ATOM 1189 O O . GLN A 1 148 ? 7.758 23.5 11.125 1 93.88 148 GLN A O 1
ATOM 1194 N N . LYS A 1 149 ? 8.828 23.156 9.227 1 90.75 149 LYS A N 1
ATOM 1195 C CA . LYS A 1 149 ? 9.125 24.578 9.031 1 90.75 149 LYS A CA 1
ATOM 1196 C C . LYS A 1 149 ? 7.852 25.375 8.773 1 90.75 149 LYS A C 1
ATOM 1198 O O . LYS A 1 149 ? 7.789 26.578 9.078 1 90.75 149 LYS A O 1
ATOM 1203 N N . ILE A 1 150 ? 6.867 24.734 8.25 1 83.56 150 ILE A N 1
ATOM 1204 C CA . ILE A 1 150 ? 5.594 25.391 7.965 1 83.56 150 ILE A CA 1
ATOM 1205 C C . ILE A 1 150 ? 4.742 25.438 9.234 1 83.56 150 ILE A C 1
ATOM 1207 O O . ILE A 1 150 ? 4.012 26.406 9.461 1 83.56 150 ILE A O 1
ATOM 1211 N N . GLU A 1 151 ? 4.648 24.281 9.906 1 73.81 151 GLU A N 1
ATOM 1212 C CA . GLU A 1 151 ? 3.824 24.203 11.109 1 73.81 151 GLU A CA 1
ATOM 1213 C C . GLU A 1 151 ? 4.215 25.297 12.109 1 73.81 151 GLU A C 1
ATOM 1215 O O . GLU A 1 151 ? 3.375 25.766 12.883 1 73.81 151 GLU A O 1
ATOM 1220 N N . LYS A 1 152 ? 5.492 25.766 12.117 1 64 152 LYS A N 1
ATOM 1221 C CA . LYS A 1 152 ? 5.895 26.844 13.016 1 64 152 LYS A CA 1
ATOM 1222 C C . LYS A 1 152 ? 5.363 28.188 12.523 1 64 152 LYS A C 1
ATOM 1224 O O . LYS A 1 152 ? 5.215 28.406 11.312 1 64 152 LYS A O 1
ATOM 1229 N N . MET B 1 1 ? 24.297 -4.418 -25.766 1 26.58 1 MET B N 1
ATOM 1230 C CA . MET B 1 1 ? 23.422 -3.779 -26.75 1 26.58 1 MET B CA 1
ATOM 1231 C C . MET B 1 1 ? 21.953 -4.137 -26.484 1 26.58 1 MET B C 1
ATOM 1233 O O . MET B 1 1 ? 21.062 -3.307 -26.656 1 26.58 1 MET B O 1
ATOM 1237 N N . ARG B 1 2 ? 21.562 -5.387 -26.156 1 32.81 2 ARG B N 1
ATOM 1238 C CA . ARG B 1 2 ? 20.234 -5.953 -26.062 1 32.81 2 ARG B CA 1
ATOM 1239 C C . ARG B 1 2 ? 19.531 -5.5 -24.781 1 32.81 2 ARG B C 1
ATOM 1241 O O . ARG B 1 2 ? 18.297 -5.469 -24.703 1 32.81 2 ARG B O 1
ATOM 1248 N N . CYS B 1 3 ? 20.281 -5.438 -23.719 1 33.12 3 CYS B N 1
ATOM 1249 C CA . CYS B 1 3 ? 19.766 -5.09 -22.391 1 33.12 3 CYS B CA 1
ATOM 1250 C C . CYS B 1 3 ? 19.219 -3.67 -22.391 1 33.12 3 CYS B C 1
ATOM 1252 O O . CYS B 1 3 ? 18.531 -3.275 -21.438 1 33.12 3 CYS B O 1
ATOM 1254 N N . ASP B 1 4 ? 19.688 -2.842 -23.297 1 36.44 4 ASP B N 1
ATOM 1255 C CA . ASP B 1 4 ? 19.266 -1.457 -23.469 1 36.44 4 ASP B CA 1
ATOM 1256 C C . ASP B 1 4 ? 17.812 -1.384 -23.953 1 36.44 4 ASP B C 1
ATOM 1258 O O . ASP B 1 4 ? 17.062 -0.501 -23.531 1 36.44 4 ASP B O 1
ATOM 1262 N N . LEU B 1 5 ? 17.438 -2.383 -24.766 1 34.78 5 LEU B N 1
ATOM 1263 C CA . LEU B 1 5 ? 16.125 -2.297 -25.422 1 34.78 5 LEU B CA 1
ATOM 1264 C C . LEU B 1 5 ? 15.008 -2.635 -24.438 1 34.78 5 LEU B C 1
ATOM 1266 O O . LEU B 1 5 ? 13.93 -2.045 -24.5 1 34.78 5 LEU B O 1
ATOM 1270 N N . MET B 1 6 ? 15.289 -3.596 -23.578 1 32.62 6 MET B N 1
ATOM 1271 C CA . MET B 1 6 ? 14.203 -3.965 -22.672 1 32.62 6 MET B CA 1
ATOM 1272 C C . MET B 1 6 ? 13.906 -2.842 -21.688 1 32.62 6 MET B C 1
ATOM 1274 O O . MET B 1 6 ? 12.742 -2.533 -21.422 1 32.62 6 MET B O 1
ATOM 1278 N N . VAL B 1 7 ? 14.898 -2.221 -21.172 1 38.03 7 VAL B N 1
ATOM 1279 C CA . VAL B 1 7 ? 14.711 -1.031 -20.344 1 38.03 7 VAL B CA 1
ATOM 1280 C C . VAL B 1 7 ? 14.016 0.057 -21.156 1 38.03 7 VAL B C 1
ATOM 1282 O O . VAL B 1 7 ? 13.109 0.728 -20.672 1 38.03 7 VAL B O 1
ATOM 1285 N N . LEU B 1 8 ? 14.414 0.171 -22.422 1 35.28 8 LEU B N 1
ATOM 1286 C CA . LEU B 1 8 ? 13.766 1.14 -23.297 1 35.28 8 LEU B CA 1
ATOM 1287 C C . LEU B 1 8 ? 12.297 0.802 -23.5 1 35.28 8 LEU B C 1
ATOM 1289 O O . LEU B 1 8 ? 11.445 1.692 -23.484 1 35.28 8 LEU B O 1
ATOM 1293 N N . TRP B 1 9 ? 11.969 -0.481 -23.594 1 36.53 9 TRP B N 1
ATOM 1294 C CA . TRP B 1 9 ? 10.578 -0.86 -23.828 1 36.53 9 TRP B CA 1
ATOM 1295 C C . TRP B 1 9 ? 9.711 -0.561 -22.609 1 36.53 9 TRP B C 1
ATOM 1297 O O . TRP B 1 9 ? 8.609 -0.024 -22.734 1 36.53 9 TRP B O 1
ATOM 1307 N N . TRP B 1 10 ? 10.133 -0.824 -21.422 1 35.75 10 TRP B N 1
ATOM 1308 C CA . TRP B 1 10 ? 9.367 -0.447 -20.25 1 35.75 10 TRP B CA 1
ATOM 1309 C C . TRP B 1 10 ? 9.297 1.07 -20.109 1 35.75 10 TRP B C 1
ATOM 1311 O O . TRP B 1 10 ? 8.234 1.62 -19.797 1 35.75 10 TRP B O 1
ATOM 1321 N N . LEU B 1 11 ? 10.344 1.777 -20.328 1 34.66 11 LEU B N 1
ATOM 1322 C CA . LEU B 1 11 ? 10.359 3.234 -20.375 1 34.66 11 LEU B CA 1
ATOM 1323 C C . LEU B 1 11 ? 9.445 3.756 -21.469 1 34.66 11 LEU B C 1
ATOM 1325 O O . LEU B 1 11 ? 8.672 4.691 -21.25 1 34.66 11 LEU B O 1
ATOM 1329 N N . LEU B 1 12 ? 9.68 3.203 -22.594 1 36.69 12 LEU B N 1
ATOM 1330 C CA . LEU B 1 12 ? 8.906 3.656 -23.75 1 36.69 12 LEU B CA 1
ATOM 1331 C C . LEU B 1 12 ? 7.426 3.352 -23.562 1 36.69 12 LEU B C 1
ATOM 1333 O O . LEU B 1 12 ? 6.57 4.16 -23.938 1 36.69 12 LEU B O 1
ATOM 1337 N N . ASN B 1 13 ? 7.09 2.279 -23.141 1 37.09 13 ASN B N 1
ATOM 1338 C CA . ASN B 1 13 ? 5.684 1.945 -22.938 1 37.09 13 ASN B CA 1
ATOM 1339 C C . ASN B 1 13 ? 5.043 2.816 -21.859 1 37.09 13 ASN B C 1
ATOM 1341 O O . ASN B 1 13 ? 3.871 3.178 -21.969 1 37.09 13 ASN B O 1
ATOM 1345 N N . SER B 1 14 ? 5.652 3.074 -20.844 1 33.44 14 SER B N 1
ATOM 1346 C CA . SER B 1 14 ? 5.195 4.039 -19.859 1 33.44 14 SER B CA 1
ATOM 1347 C C . SER B 1 14 ? 5.32 5.469 -20.375 1 33.44 14 SER B C 1
ATOM 1349 O O . SER B 1 14 ? 4.457 6.309 -20.109 1 33.44 14 SER B O 1
ATOM 1351 N N . LEU B 1 15 ? 6.426 5.785 -20.922 1 35.47 15 LEU B N 1
ATOM 1352 C CA . LEU B 1 15 ? 6.719 7.09 -21.5 1 35.47 15 LEU B CA 1
ATOM 1353 C C . LEU B 1 15 ? 5.93 7.301 -22.781 1 35.47 15 LEU B C 1
ATOM 1355 O O . LEU B 1 15 ? 5.855 8.422 -23.297 1 35.47 15 LEU B O 1
ATOM 1359 N N . ALA B 1 16 ? 5.547 6.285 -23.5 1 35.34 16 ALA B N 1
ATOM 1360 C CA . ALA B 1 16 ? 5.215 6.441 -24.906 1 35.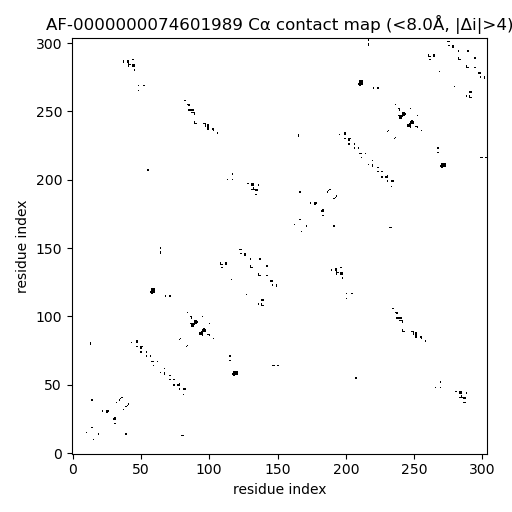34 16 ALA B CA 1
ATOM 1361 C C . ALA B 1 16 ? 4.258 7.609 -25.125 1 35.34 16 ALA B C 1
ATOM 1363 O O . ALA B 1 16 ? 4.379 8.352 -26.094 1 35.34 16 ALA B O 1
ATOM 1364 N N . LYS B 1 17 ? 3.135 7.707 -24.469 1 36.28 17 LYS B N 1
ATOM 1365 C CA . LYS B 1 17 ? 2.256 8.664 -25.125 1 36.28 17 LYS B CA 1
ATOM 1366 C C . LYS B 1 17 ? 2.812 10.078 -25.031 1 36.28 17 LYS B C 1
ATOM 1368 O O . LYS B 1 17 ? 2.828 10.82 -26.016 1 36.28 17 LYS B O 1
ATOM 1373 N N . LEU B 1 18 ? 3.115 10.508 -23.875 1 33.41 18 LEU B N 1
ATOM 1374 C CA . LEU B 1 18 ? 3.322 11.945 -23.734 1 33.41 18 LEU B CA 1
ATOM 1375 C C . LEU B 1 18 ? 4.754 12.328 -24.094 1 33.41 18 LEU B C 1
ATOM 1377 O O . LEU B 1 18 ? 4.988 13.391 -24.672 1 33.41 18 LEU B O 1
ATOM 1381 N N . ILE B 1 19 ? 5.707 11.516 -23.812 1 38.28 19 ILE B N 1
ATOM 1382 C CA . ILE B 1 19 ? 7.09 11.969 -23.969 1 38.28 19 ILE B CA 1
ATOM 1383 C C . ILE B 1 19 ? 7.52 11.852 -25.422 1 38.28 19 ILE B C 1
ATOM 1385 O O . ILE B 1 19 ? 8.469 12.508 -25.844 1 38.28 19 ILE B O 1
ATOM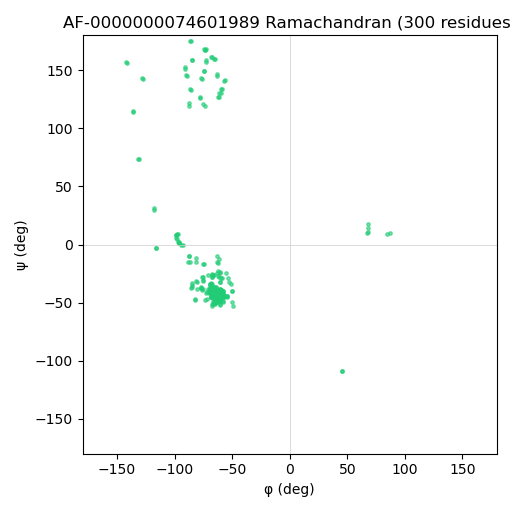 1389 N N . ARG B 1 20 ? 6.871 11.258 -26.25 1 37.06 20 ARG B N 1
ATOM 1390 C CA . ARG B 1 20 ? 7.324 11.234 -27.641 1 37.06 20 ARG B CA 1
ATOM 1391 C C . ARG B 1 20 ? 7.574 12.648 -28.156 1 37.06 20 ARG B C 1
ATOM 1393 O O . ARG B 1 20 ? 8.539 12.891 -28.875 1 37.06 20 ARG B O 1
ATOM 1400 N N . ASP B 1 21 ? 6.844 13.531 -27.688 1 33.94 21 ASP B N 1
ATOM 1401 C CA . ASP B 1 21 ? 6.984 14.828 -28.328 1 33.94 21 ASP B CA 1
ATOM 1402 C C . ASP B 1 21 ? 8.211 15.57 -27.797 1 33.94 21 ASP B C 1
ATOM 1404 O O . ASP B 1 21 ? 8.844 16.328 -28.531 1 33.94 21 ASP B O 1
ATOM 1408 N N . ASN B 1 22 ? 8.492 15.477 -26.594 1 36.25 22 ASN B N 1
ATOM 1409 C CA . ASN B 1 22 ? 9.508 16.391 -26.078 1 36.25 22 ASN B CA 1
ATOM 1410 C C . ASN B 1 22 ? 10.914 15.82 -26.266 1 36.25 22 ASN B C 1
ATOM 1412 O O . ASN B 1 22 ? 11.906 16.484 -25.938 1 36.25 22 ASN B O 1
ATOM 1416 N N . VAL B 1 23 ? 11.109 14.617 -26.531 1 40.03 23 VAL B N 1
ATOM 1417 C CA . VAL B 1 23 ? 12.398 13.953 -26.656 1 40.03 23 VAL B CA 1
ATOM 1418 C C . VAL B 1 23 ? 13.172 14.555 -27.828 1 40.03 23 VAL B C 1
ATOM 1420 O O . VAL B 1 23 ? 14.359 14.273 -28.016 1 40.03 23 VAL B O 1
ATOM 1423 N N . LEU B 1 24 ? 12.648 15.305 -28.578 1 36.88 24 LEU B N 1
ATOM 1424 C CA . LEU B 1 24 ? 13.375 15.727 -29.766 1 36.88 24 LEU B CA 1
ATOM 1425 C C . LEU B 1 24 ? 14.555 16.625 -29.391 1 36.88 24 LEU B C 1
ATOM 1427 O O . LEU B 1 24 ? 15.523 16.734 -30.156 1 36.88 24 LEU B O 1
ATOM 1431 N N . TYR B 1 25 ? 14.477 17.422 -28.484 1 37.66 25 TYR B N 1
ATOM 1432 C CA . TYR B 1 25 ? 15.492 18.469 -28.438 1 37.66 25 TYR B CA 1
ATOM 1433 C C . TYR B 1 25 ? 16.672 18.047 -27.562 1 37.66 25 TYR B C 1
ATOM 1435 O O . TYR B 1 25 ? 17.547 18.859 -27.266 1 37.66 25 TYR B O 1
ATOM 1443 N N . ALA B 1 26 ? 16.641 16.922 -27 1 36.62 26 ALA B N 1
ATOM 1444 C CA . ALA B 1 26 ? 17.734 16.656 -26.062 1 36.62 26 ALA B CA 1
ATOM 1445 C C . ALA B 1 26 ? 19.031 16.344 -26.828 1 36.62 26 ALA B C 1
ATOM 1447 O O . ALA B 1 26 ? 18.984 15.719 -27.891 1 36.62 26 ALA B O 1
ATOM 1448 N N . LYS B 1 27 ? 20.109 17.109 -26.641 1 45.59 27 LYS B N 1
ATOM 1449 C CA . LYS B 1 27 ? 21.406 17.094 -27.312 1 45.59 27 LYS B CA 1
ATOM 1450 C C . LYS B 1 27 ? 22.078 15.734 -27.203 1 45.59 27 LYS B C 1
ATOM 1452 O O . LYS B 1 27 ? 22.859 15.352 -28.078 1 45.59 27 LYS B O 1
ATOM 1457 N N . SER B 1 28 ? 22.047 15.164 -25.938 1 44.78 28 SER B N 1
ATOM 1458 C CA . SER B 1 28 ? 22.562 13.805 -25.766 1 44.78 28 SER B CA 1
ATOM 1459 C C . SER B 1 28 ? 21.547 12.914 -25.062 1 44.78 28 SER B C 1
ATOM 1461 O O . SER B 1 28 ? 20.688 13.406 -24.344 1 44.78 28 SER B O 1
ATOM 1463 N N . SER B 1 29 ? 21.516 11.648 -25.516 1 43.19 29 SER B N 1
ATOM 1464 C CA . SER B 1 29 ? 20.609 10.625 -25 1 43.19 29 SER B CA 1
ATOM 1465 C C . SER B 1 29 ? 20.656 10.555 -23.484 1 43.19 29 SER B C 1
ATOM 1467 O O . SER B 1 29 ? 19.625 10.352 -22.844 1 43.19 29 SER B O 1
ATOM 1469 N N . LYS B 1 30 ? 21.844 10.672 -22.969 1 45.44 30 LYS B N 1
ATOM 1470 C CA . LYS B 1 30 ? 22.016 10.547 -21.516 1 45.44 30 LYS B CA 1
ATOM 1471 C C . LYS B 1 30 ? 21.312 11.672 -20.781 1 45.44 30 LYS B C 1
ATOM 1473 O O . LYS B 1 30 ? 20.656 11.438 -19.766 1 45.44 30 LYS B O 1
ATOM 1478 N N . GLU B 1 31 ? 21.656 12.781 -21.281 1 48.78 31 GLU B N 1
ATOM 1479 C CA . GLU B 1 31 ? 21.062 13.953 -20.656 1 48.78 31 GLU B CA 1
ATOM 1480 C C . GLU B 1 31 ? 19.531 13.914 -20.766 1 48.78 31 GLU B C 1
ATOM 1482 O O . GLU B 1 31 ? 18.828 14.273 -19.828 1 48.78 31 GLU B O 1
ATOM 1487 N N . LEU B 1 32 ? 19.172 13.422 -21.938 1 45.88 32 LEU B N 1
ATOM 1488 C CA . LEU B 1 32 ? 17.734 13.289 -22.172 1 45.88 32 LEU B CA 1
ATOM 1489 C C . LEU B 1 32 ? 17.125 12.289 -21.188 1 45.88 32 LEU B C 1
ATOM 1491 O O . LEU B 1 32 ? 16.047 12.539 -20.625 1 45.88 32 LEU B O 1
ATOM 1495 N N . TRP B 1 33 ? 17.906 11.312 -20.984 1 46.56 33 TRP B N 1
ATOM 1496 C CA . TRP B 1 33 ? 17.438 10.258 -20.094 1 46.56 33 TRP B CA 1
ATOM 1497 C C . TRP B 1 33 ? 17.328 10.773 -18.656 1 46.56 33 TRP B C 1
ATOM 1499 O O . TRP B 1 33 ? 16.328 10.523 -17.984 1 46.56 33 TRP B O 1
ATOM 1509 N N . THR B 1 34 ? 18.391 11.438 -18.391 1 52.78 34 THR B N 1
ATOM 1510 C CA . THR B 1 34 ? 18.406 12 -17.031 1 52.78 34 THR B CA 1
ATOM 1511 C C . THR B 1 34 ? 17.266 12.992 -16.844 1 52.78 34 THR B C 1
ATOM 1513 O O . THR B 1 34 ? 16.625 13.023 -15.797 1 52.78 34 THR B O 1
ATOM 1516 N N . GLU B 1 35 ? 17.141 13.773 -17.906 1 50.88 35 GLU B N 1
ATOM 1517 C CA . GLU B 1 35 ? 16.062 14.758 -17.844 1 50.88 35 GLU B CA 1
ATOM 1518 C C . GLU B 1 35 ? 14.695 14.086 -17.828 1 50.88 35 GLU B C 1
ATOM 1520 O O . GLU B 1 35 ? 13.789 14.516 -17.109 1 50.88 35 GLU B O 1
ATOM 1525 N N . LEU B 1 36 ? 14.641 13.125 -18.609 1 50.75 36 LEU B N 1
ATOM 1526 C CA . LEU B 1 36 ? 13.383 12.383 -18.656 1 50.75 36 LEU B CA 1
ATOM 1527 C C . LEU B 1 36 ? 13.109 11.688 -17.328 1 50.75 36 LEU B C 1
ATOM 1529 O O . LEU B 1 36 ? 11.984 11.695 -16.844 1 50.75 36 LEU B O 1
ATOM 1533 N N . LEU B 1 37 ? 14.164 11.172 -16.891 1 52.44 37 LEU B N 1
ATOM 1534 C CA . LEU B 1 37 ? 14.047 10.477 -15.625 1 52.44 37 LEU B CA 1
ATOM 1535 C C . LEU B 1 37 ? 13.664 11.438 -14.508 1 52.44 37 LEU B C 1
ATOM 1537 O O . LEU B 1 37 ? 12.828 11.117 -13.656 1 52.44 37 LEU B O 1
ATOM 1541 N N . GLU B 1 38 ? 14.383 12.586 -14.625 1 53.16 38 GLU B N 1
ATOM 1542 C CA . GLU B 1 38 ? 14.094 13.602 -13.617 1 53.16 38 GLU B CA 1
ATOM 1543 C C . GLU B 1 38 ? 12.664 14.125 -13.75 1 53.16 38 GLU B C 1
ATOM 1545 O O . GLU B 1 38 ? 11.969 14.297 -12.742 1 53.16 38 GLU B O 1
ATOM 1550 N N . ARG B 1 39 ? 12.391 14.477 -15.023 1 48.44 39 ARG B N 1
ATOM 1551 C CA . ARG B 1 39 ? 11.055 15.023 -15.25 1 48.44 39 ARG B CA 1
ATOM 1552 C C . ARG B 1 39 ? 9.984 13.953 -15.07 1 48.44 39 ARG B C 1
ATOM 1554 O O . ARG B 1 39 ? 8.938 14.219 -14.477 1 48.44 39 ARG B O 1
ATOM 1561 N N . TYR B 1 40 ? 10.344 12.844 -15.672 1 52.38 40 TYR B N 1
ATOM 1562 C CA . TYR B 1 40 ? 9.352 11.766 -15.609 1 52.38 40 TYR B CA 1
ATOM 1563 C C . TYR B 1 40 ? 9.211 11.242 -14.188 1 52.38 40 TYR B C 1
ATOM 1565 O O . TYR B 1 40 ? 8.117 10.859 -13.766 1 52.38 40 TYR B O 1
ATOM 1573 N N . GLY B 1 41 ? 10.352 11.25 -13.531 1 55.22 41 GLY B N 1
ATOM 1574 C CA . GLY B 1 41 ? 10.297 10.844 -12.141 1 55.22 41 GLY B CA 1
ATOM 1575 C C . GLY B 1 41 ? 9.398 11.727 -11.289 1 55.22 41 GLY B C 1
ATOM 1576 O O . GLY B 1 41 ? 8.594 11.234 -10.5 1 55.22 41 GLY B O 1
ATOM 1577 N N . GLN B 1 42 ? 9.664 13.086 -11.477 1 56.84 42 GLN B N 1
ATOM 1578 C CA . GLN B 1 42 ? 8.852 14.07 -10.773 1 56.84 42 GLN B CA 1
ATOM 1579 C C . GLN B 1 42 ? 7.371 13.906 -11.109 1 56.84 42 GLN B C 1
ATOM 1581 O O . GLN B 1 42 ? 6.52 13.938 -10.227 1 56.84 42 GLN B O 1
ATOM 1586 N N . LEU B 1 43 ? 7.16 13.82 -12.414 1 61.22 43 LEU B N 1
ATOM 1587 C CA . LEU B 1 43 ? 5.789 13.68 -12.891 1 61.22 43 LEU B CA 1
ATOM 1588 C C . LEU B 1 43 ? 5.152 12.406 -12.352 1 61.22 43 LEU B C 1
ATOM 1590 O O . LEU B 1 43 ? 3.967 12.391 -12.016 1 61.22 43 LEU B O 1
ATOM 1594 N N . ASN B 1 44 ? 6.031 11.562 -12.047 1 79.75 44 ASN B N 1
ATOM 1595 C CA . ASN B 1 44 ? 5.496 10.281 -11.594 1 79.75 44 ASN B CA 1
ATOM 1596 C C . ASN B 1 44 ? 5.086 10.336 -10.125 1 79.75 44 ASN B C 1
ATOM 1598 O O . ASN B 1 44 ? 4.059 9.773 -9.742 1 79.75 44 ASN B O 1
ATOM 1602 N N . ALA B 1 45 ? 5.824 11.148 -9.445 1 86.12 45 ALA B N 1
ATOM 1603 C CA . ALA B 1 45 ? 5.484 11.242 -8.031 1 86.12 45 ALA B CA 1
ATOM 1604 C C . ALA B 1 45 ? 4.18 12.008 -7.824 1 86.12 45 ALA B C 1
ATOM 1606 O O . ALA B 1 45 ? 3.344 11.617 -7.008 1 86.12 45 ALA B O 1
ATOM 1607 N N . LEU B 1 46 ? 3.994 13.086 -8.555 1 87.44 46 LEU B N 1
ATOM 1608 C CA . LEU B 1 46 ? 2.77 13.875 -8.469 1 87.44 46 LEU B CA 1
ATOM 1609 C C . LEU B 1 46 ? 1.565 13.062 -8.93 1 87.44 46 LEU B C 1
ATOM 1611 O O . LEU B 1 46 ? 0.51 13.094 -8.297 1 87.44 46 LEU B O 1
ATOM 1615 N N . LYS B 1 47 ? 1.803 12.422 -10.008 1 89.69 47 LYS B N 1
ATOM 1616 C CA . LYS B 1 47 ? 0.727 11.586 -10.531 1 89.69 47 LYS B CA 1
ATOM 1617 C C . LYS B 1 47 ? 0.387 10.453 -9.57 1 89.69 47 LYS B C 1
ATOM 1619 O O . LYS B 1 47 ? -0.788 10.164 -9.328 1 89.69 47 LYS B O 1
ATOM 1624 N N . LEU B 1 48 ? 1.388 9.844 -9.039 1 91.5 48 LEU B N 1
ATOM 1625 C CA . LEU B 1 48 ? 1.182 8.773 -8.062 1 91.5 48 LEU B CA 1
ATOM 1626 C C . LEU B 1 48 ? 0.437 9.297 -6.836 1 91.5 48 LEU B C 1
ATOM 1628 O O . LEU B 1 48 ? -0.481 8.641 -6.34 1 91.5 48 LEU B O 1
ATOM 1632 N N . PHE B 1 49 ? 0.796 10.477 -6.43 1 93.12 49 PHE B N 1
ATOM 1633 C CA . PHE B 1 49 ? 0.138 11.117 -5.293 1 93.12 49 PHE B CA 1
ATOM 1634 C C . PHE B 1 49 ? -1.345 11.32 -5.574 1 93.12 49 PHE B C 1
ATOM 1636 O O . PHE B 1 49 ? -2.193 10.969 -4.75 1 93.12 49 PHE B O 1
ATOM 1643 N N . GLN B 1 50 ? -1.623 11.828 -6.664 1 91.62 50 GLN B N 1
ATOM 1644 C CA . GLN B 1 50 ? -3.008 12.109 -7.023 1 91.62 50 GLN B CA 1
ATOM 1645 C C . GLN B 1 50 ? -3.814 10.82 -7.16 1 91.62 50 GLN B C 1
ATOM 1647 O O . GLN B 1 50 ? -4.953 10.742 -6.695 1 91.62 50 GLN B O 1
ATOM 1652 N N . LEU B 1 51 ? -3.23 9.852 -7.758 1 91.88 51 LEU B N 1
ATOM 1653 C CA . LEU B 1 51 ? -3.91 8.57 -7.949 1 91.88 51 LEU B CA 1
ATOM 1654 C C . LEU B 1 51 ? -4.191 7.902 -6.605 1 91.88 51 LEU B C 1
ATOM 1656 O O . LEU B 1 51 ? -5.293 7.395 -6.383 1 91.88 51 LEU B O 1
ATOM 1660 N N . LYS B 1 52 ? -3.186 7.891 -5.766 1 93.19 52 LYS B N 1
ATOM 1661 C CA . LYS B 1 52 ? -3.348 7.27 -4.453 1 93.19 52 LYS B CA 1
ATOM 1662 C C . LYS B 1 52 ? -4.355 8.039 -3.602 1 93.19 52 LYS B C 1
ATOM 1664 O O . LYS B 1 52 ? -5.129 7.438 -2.855 1 93.19 52 LYS B O 1
ATOM 1669 N N . LYS B 1 53 ? -4.316 9.305 -3.719 1 91.06 53 LYS B N 1
ATOM 1670 C CA . LYS B 1 53 ? -5.289 10.133 -3.01 1 91.06 53 LYS B CA 1
ATOM 1671 C C . LYS B 1 53 ? -6.707 9.836 -3.488 1 91.06 53 LYS B C 1
ATOM 1673 O O . LYS B 1 53 ? -7.625 9.711 -2.676 1 91.06 53 LYS B O 1
ATOM 1678 N N . ASN B 1 54 ? -6.844 9.758 -4.762 1 90.75 54 ASN B N 1
ATOM 1679 C CA . ASN B 1 54 ? -8.148 9.422 -5.316 1 90.75 54 ASN B CA 1
ATOM 1680 C C . ASN B 1 54 ? -8.609 8.031 -4.871 1 90.75 54 ASN B C 1
ATOM 1682 O O . ASN B 1 54 ? -9.773 7.848 -4.508 1 90.75 54 ASN B O 1
ATOM 1686 N N . LEU B 1 55 ? -7.703 7.133 -4.895 1 91.81 55 LEU B N 1
ATOM 1687 C CA . LEU B 1 55 ? -8 5.766 -4.484 1 91.81 55 LEU B CA 1
ATOM 1688 C C . LEU B 1 55 ? -8.422 5.719 -3.021 1 91.81 55 LEU B C 1
ATOM 1690 O O . LEU B 1 55 ? -9.328 4.961 -2.656 1 91.81 55 LEU B O 1
ATOM 1694 N N . HIS B 1 56 ? -7.762 6.492 -2.275 1 87.06 56 HIS B N 1
ATOM 1695 C CA . HIS B 1 56 ? -8.047 6.594 -0.85 1 87.06 56 HIS B CA 1
ATOM 1696 C C . HIS B 1 56 ? -9.484 7.062 -0.61 1 87.06 56 HIS B C 1
ATOM 1698 O O . HIS B 1 56 ? -10.109 6.672 0.376 1 87.06 56 HIS B O 1
ATOM 1704 N N . ASN B 1 57 ? -9.984 7.758 -1.455 1 86.19 57 ASN B N 1
ATOM 1705 C CA . ASN B 1 57 ? -11.312 8.336 -1.274 1 86.19 57 ASN B CA 1
ATOM 1706 C C . ASN B 1 57 ? -12.391 7.48 -1.939 1 86.19 57 ASN B C 1
ATOM 1708 O O . ASN B 1 57 ? -13.578 7.797 -1.857 1 86.19 57 ASN B O 1
ATOM 1712 N N . PHE B 1 58 ? -11.992 6.418 -2.5 1 89.5 58 PHE B N 1
ATOM 1713 C CA . PHE B 1 58 ? -12.953 5.562 -3.188 1 89.5 58 PHE B CA 1
ATOM 1714 C C . PHE B 1 58 ? -13.75 4.73 -2.188 1 89.5 58 PHE B C 1
ATOM 1716 O O . PHE B 1 58 ? -13.188 4.148 -1.264 1 89.5 58 PHE B O 1
ATOM 1723 N N . SER B 1 59 ? -14.961 4.801 -2.283 1 92.75 59 SER B N 1
ATOM 1724 C CA . SER B 1 59 ? -15.898 3.953 -1.558 1 92.75 59 SER B CA 1
ATOM 1725 C C . SER B 1 59 ? -17.094 3.59 -2.426 1 92.75 59 SER B C 1
ATOM 1727 O O . SER B 1 59 ? -17.391 4.277 -3.404 1 92.75 59 SER B O 1
ATOM 1729 N N . GLN B 1 60 ? -17.719 2.578 -2.141 1 92.25 60 GLN B N 1
ATOM 1730 C CA . GLN B 1 60 ? -18.859 2.135 -2.941 1 92.25 60 GLN B CA 1
ATOM 1731 C C . GLN B 1 60 ? -20 3.148 -2.891 1 92.25 60 GLN B C 1
ATOM 1733 O O . GLN B 1 60 ? -20.547 3.521 -3.926 1 92.25 60 GLN B O 1
ATOM 1738 N N . ASP B 1 61 ? -20.328 3.535 -1.757 1 92.25 61 ASP B N 1
ATOM 1739 C CA . ASP B 1 61 ? -21.406 4.5 -1.539 1 92.25 61 ASP B CA 1
ATOM 1740 C C . ASP B 1 61 ? -22.641 4.156 -2.385 1 92.25 61 ASP B C 1
ATOM 1742 O O . ASP B 1 61 ? -23.219 3.086 -2.227 1 92.25 61 ASP B O 1
ATOM 1746 N N . ASN B 1 62 ? -22.953 4.938 -3.42 1 91.5 62 ASN B N 1
ATOM 1747 C CA . ASN B 1 62 ? -24.156 4.719 -4.211 1 91.5 62 ASN B CA 1
ATOM 1748 C C . ASN B 1 62 ? -23.844 3.961 -5.5 1 91.5 62 ASN B C 1
ATOM 1750 O O . ASN B 1 62 ? -24.75 3.686 -6.293 1 91.5 62 ASN B O 1
ATOM 1754 N N . SER B 1 63 ? -22.734 3.516 -5.645 1 91.94 63 SER B N 1
ATOM 1755 C CA . SER B 1 63 ? -22.359 2.797 -6.855 1 91.94 63 SER B CA 1
ATOM 1756 C C . SER B 1 63 ? -22.594 1.299 -6.707 1 91.94 63 SER B C 1
ATOM 1758 O O . SER B 1 63 ? -22.641 0.78 -5.59 1 91.94 63 SER B O 1
ATOM 1760 N N . SER B 1 64 ? -22.828 0.697 -7.824 1 93.56 64 SER B N 1
ATOM 1761 C CA . SER B 1 64 ? -22.953 -0.757 -7.805 1 93.56 64 SER B CA 1
ATOM 1762 C C . SER B 1 64 ? -21.609 -1.417 -7.492 1 93.56 64 SER B C 1
ATOM 1764 O O . SER B 1 64 ? -20.562 -0.791 -7.625 1 93.56 64 SER B O 1
ATOM 1766 N N . LEU B 1 65 ? -21.688 -2.648 -7.09 1 95.44 65 LEU B N 1
ATOM 1767 C CA . LEU B 1 65 ? -20.484 -3.412 -6.77 1 95.44 65 LEU B CA 1
ATOM 1768 C C . LEU B 1 65 ? -19.547 -3.479 -7.973 1 95.44 65 LEU B C 1
ATOM 1770 O O . LEU B 1 65 ? -18.344 -3.262 -7.836 1 95.44 65 LEU B O 1
ATOM 1774 N N . LEU B 1 66 ? -20.094 -3.738 -9.086 1 92.88 66 LEU B N 1
ATOM 1775 C CA . LEU B 1 66 ? -19.281 -3.904 -10.289 1 92.88 66 LEU B CA 1
ATOM 1776 C C . LEU B 1 66 ? -18.656 -2.578 -10.719 1 92.88 66 LEU B C 1
ATOM 1778 O O . LEU B 1 66 ? -17.5 -2.541 -11.164 1 92.88 66 LEU B O 1
ATOM 1782 N N . ASN B 1 67 ? -19.375 -1.495 -10.625 1 94.38 67 ASN B N 1
ATOM 1783 C CA . ASN B 1 67 ? -18.844 -0.181 -10.945 1 94.38 67 ASN B CA 1
ATOM 1784 C C . ASN B 1 67 ? -17.734 0.222 -9.977 1 94.38 67 ASN B C 1
ATOM 1786 O O . ASN B 1 67 ? -16.703 0.757 -10.391 1 94.38 67 ASN B O 1
ATOM 1790 N N . TYR B 1 68 ? -18.047 0.002 -8.75 1 95.94 68 TYR B N 1
ATOM 1791 C CA . TYR B 1 68 ? -17.047 0.262 -7.727 1 95.94 68 TYR B CA 1
ATOM 1792 C C . TYR B 1 68 ? -15.766 -0.51 -8.008 1 95.94 68 TYR B C 1
ATOM 1794 O O . TYR B 1 68 ? -14.672 0.063 -8 1 95.94 68 TYR B O 1
ATOM 1802 N N . TYR B 1 69 ? -15.922 -1.783 -8.375 1 95.88 69 TYR B N 1
ATOM 1803 C CA . TYR B 1 69 ? -14.773 -2.629 -8.664 1 95.88 69 TYR B CA 1
ATOM 1804 C C . TYR B 1 69 ? -14.039 -2.145 -9.914 1 95.88 69 TYR B C 1
ATOM 1806 O O . TYR B 1 69 ? -12.805 -2.119 -9.945 1 95.88 69 TYR B O 1
ATOM 1814 N N . SER B 1 70 ? -14.75 -1.813 -10.914 1 94.75 70 SER B N 1
ATOM 1815 C CA . SER B 1 70 ? -14.141 -1.339 -12.156 1 94.75 70 SER B CA 1
ATOM 1816 C C . SER B 1 70 ? -13.305 -0.085 -11.922 1 94.75 70 SER B C 1
ATOM 1818 O O . SER B 1 70 ? -12.227 0.063 -12.492 1 94.75 70 SER B O 1
ATOM 1820 N N . ASN B 1 71 ? -13.797 0.778 -11.078 1 93.56 71 ASN B N 1
ATOM 1821 C CA . ASN B 1 71 ? -13.062 1.995 -10.742 1 93.56 71 ASN B CA 1
ATOM 1822 C C . ASN B 1 71 ? -11.789 1.688 -9.969 1 93.56 71 ASN B C 1
ATOM 1824 O O . ASN B 1 71 ? -10.742 2.283 -10.227 1 93.56 71 ASN B O 1
ATOM 1828 N N . LEU B 1 72 ? -11.875 0.792 -9.062 1 95.62 72 LEU B N 1
ATOM 1829 C CA . LEU B 1 72 ? -10.695 0.372 -8.312 1 95.62 72 LEU B CA 1
ATOM 1830 C C . LEU B 1 72 ? -9.648 -0.233 -9.242 1 95.62 72 LEU B C 1
ATOM 1832 O O . LEU B 1 72 ? -8.469 0.114 -9.164 1 95.62 72 LEU B O 1
ATOM 1836 N N . LYS B 1 73 ? -10.156 -1.076 -10.086 1 94.88 73 LYS B N 1
ATOM 1837 C CA . LYS B 1 73 ? -9.273 -1.766 -11.016 1 94.88 73 LYS B CA 1
ATOM 1838 C C . LYS B 1 73 ? -8.531 -0.773 -11.914 1 94.88 73 LYS B C 1
ATOM 1840 O O . LYS B 1 73 ? -7.328 -0.913 -12.141 1 94.88 73 LYS B O 1
ATOM 1845 N N . ARG B 1 74 ? -9.234 0.194 -12.312 1 92.75 74 ARG B N 1
ATOM 1846 C CA . ARG B 1 74 ? -8.633 1.232 -13.148 1 92.75 74 ARG B CA 1
ATOM 1847 C C . ARG B 1 74 ? -7.562 1.997 -12.375 1 92.75 74 ARG B C 1
ATOM 1849 O O . ARG B 1 74 ? -6.488 2.285 -12.906 1 92.75 74 ARG B O 1
ATOM 1856 N N . SER B 1 75 ? -7.883 2.316 -11.188 1 94.81 75 SER B N 1
ATOM 1857 C CA . SER B 1 75 ? -6.93 3.021 -10.336 1 94.81 75 SER B CA 1
ATOM 1858 C C . SER B 1 75 ? -5.684 2.178 -10.078 1 94.81 75 SER B C 1
ATOM 1860 O O . SER B 1 75 ? -4.562 2.68 -10.156 1 94.81 75 SER B O 1
ATOM 1862 N N . TRP B 1 76 ? -5.891 0.855 -9.859 1 93.31 76 TRP B N 1
ATOM 1863 C CA . TRP B 1 76 ? -4.77 -0.051 -9.625 1 93.31 76 TRP B CA 1
ATOM 1864 C C . TRP B 1 76 ? -3.863 -0.117 -10.852 1 93.31 76 TRP B C 1
ATOM 1866 O O . TRP B 1 76 ? -2.637 -0.066 -10.727 1 93.31 76 TRP B O 1
ATOM 1876 N N . GLU B 1 77 ? -4.496 -0.248 -11.945 1 90.88 77 GLU B N 1
ATOM 1877 C CA . GLU B 1 77 ? -3.742 -0.335 -13.188 1 90.88 77 GLU B CA 1
ATOM 1878 C C . GLU B 1 77 ? -2.916 0.925 -13.422 1 90.88 77 GLU B C 1
ATOM 1880 O O . GLU B 1 77 ? -1.762 0.846 -13.852 1 90.88 77 GLU B O 1
ATOM 1885 N N . SER B 1 78 ? -3.5 2.092 -13.164 1 91 78 SER B N 1
ATOM 1886 C CA . SER B 1 78 ? -2.795 3.361 -13.305 1 91 78 SER B CA 1
ATOM 1887 C C . SER B 1 78 ? -1.609 3.445 -12.344 1 91 78 SER B C 1
ATOM 1889 O O . SER B 1 78 ? -0.518 3.861 -12.742 1 91 78 SER B O 1
ATOM 1891 N N . ILE B 1 79 ? -1.806 3 -11.172 1 92 79 ILE B N 1
ATOM 1892 C CA . ILE B 1 79 ? -0.746 3.033 -10.172 1 92 79 ILE B CA 1
ATOM 1893 C C . ILE B 1 79 ? 0.36 2.055 -10.562 1 92 79 ILE B C 1
ATOM 1895 O O . ILE B 1 79 ? 1.546 2.381 -10.469 1 92 79 ILE B O 1
ATOM 1899 N N . ASP B 1 80 ? -0.034 0.861 -10.961 1 87.69 80 ASP B N 1
ATOM 1900 C CA . ASP B 1 80 ? 0.93 -0.16 -11.359 1 87.69 80 ASP B CA 1
ATOM 1901 C C . ASP B 1 80 ? 1.77 0.308 -12.547 1 87.69 80 ASP B C 1
ATOM 1903 O O . ASP B 1 80 ? 2.938 -0.066 -12.672 1 87.69 80 ASP B O 1
ATOM 1907 N N . SER B 1 81 ? 1.15 1.092 -13.367 1 86.5 81 SER B N 1
ATOM 1908 C CA . SER B 1 81 ? 1.872 1.603 -14.531 1 86.5 81 SER B CA 1
ATOM 1909 C C . SER B 1 81 ? 2.959 2.59 -14.117 1 86.5 81 SER B C 1
ATOM 1911 O O . SER B 1 81 ? 4.027 2.637 -14.727 1 86.5 81 SER B O 1
ATOM 1913 N N . ILE B 1 82 ? 2.762 3.365 -13.109 1 84.5 82 ILE B N 1
ATOM 1914 C CA . ILE B 1 82 ? 3.688 4.383 -12.625 1 84.5 82 ILE B CA 1
ATOM 1915 C C . ILE B 1 82 ? 4.707 3.746 -11.68 1 84.5 82 ILE B C 1
ATOM 1917 O O . ILE B 1 82 ? 5.887 4.098 -11.703 1 84.5 82 ILE B O 1
ATOM 1921 N N . ASP B 1 83 ? 4.191 2.789 -10.914 1 87.19 83 ASP B N 1
ATOM 1922 C CA . ASP B 1 83 ? 4.996 2.15 -9.883 1 87.19 83 ASP B CA 1
ATOM 1923 C C . ASP B 1 83 ? 4.883 0.629 -9.961 1 87.19 83 ASP B C 1
ATOM 1925 O O . ASP B 1 83 ? 4.328 -0.004 -9.055 1 87.19 83 ASP B O 1
ATOM 1929 N N . PRO B 1 84 ? 5.512 0.102 -10.93 1 84 84 PRO B N 1
ATOM 1930 C CA . PRO B 1 84 ? 5.422 -1.351 -11.094 1 84 84 PRO B CA 1
ATOM 1931 C C . PRO B 1 84 ? 6.25 -2.113 -10.062 1 84 84 PRO B C 1
ATOM 1933 O O . PRO B 1 84 ? 7.242 -1.586 -9.547 1 84 84 PRO B O 1
ATOM 1936 N N . ILE B 1 85 ? 5.773 -3.293 -9.727 1 83.06 85 ILE B N 1
ATOM 1937 C CA . ILE B 1 85 ? 6.547 -4.18 -8.867 1 83.06 85 ILE B CA 1
ATOM 1938 C C . ILE B 1 85 ? 7.863 -4.547 -9.547 1 83.06 85 ILE B C 1
ATOM 1940 O O . ILE B 1 85 ? 7.871 -4.965 -10.711 1 83.06 85 ILE B O 1
ATOM 1944 N N . PRO B 1 86 ? 8.891 -4.328 -8.852 1 81.06 86 PRO B N 1
ATOM 1945 C CA . PRO B 1 86 ? 10.188 -4.664 -9.445 1 81.06 86 PRO B CA 1
ATOM 1946 C C . PRO B 1 86 ? 10.336 -6.156 -9.727 1 81.06 86 PRO B C 1
ATOM 1948 O O . PRO B 1 86 ? 9.797 -6.988 -8.992 1 81.06 86 PRO B O 1
ATOM 1951 N N . ASP B 1 87 ? 11.031 -6.426 -10.805 1 77.06 87 ASP B N 1
ATOM 1952 C CA . ASP B 1 87 ? 11.273 -7.812 -11.188 1 77.06 87 ASP B CA 1
ATOM 1953 C C . ASP B 1 87 ? 12.555 -8.344 -10.547 1 77.06 87 ASP B C 1
ATOM 1955 O O . ASP B 1 87 ? 13.492 -7.586 -10.289 1 77.06 87 ASP B O 1
ATOM 1959 N N . CYS B 1 88 ? 12.477 -9.57 -10.227 1 79.56 88 CYS B N 1
ATOM 1960 C CA . CYS B 1 88 ? 13.672 -10.227 -9.695 1 79.56 88 CYS B CA 1
ATOM 1961 C C . CYS B 1 88 ? 14.555 -10.75 -10.82 1 79.56 88 CYS B C 1
ATOM 1963 O O . CYS B 1 88 ? 14.062 -11.383 -11.758 1 79.56 88 CYS B O 1
ATOM 1965 N N . SER B 1 89 ? 15.852 -10.492 -10.758 1 73.62 89 SER B N 1
ATOM 1966 C CA . SER B 1 89 ? 16.797 -10.93 -11.781 1 73.62 89 SER B CA 1
ATOM 1967 C C . SER B 1 89 ? 17.844 -11.891 -11.203 1 73.62 89 SER B C 1
ATOM 1969 O O . SER B 1 89 ? 19 -11.883 -11.617 1 73.62 89 SER B O 1
ATOM 1971 N N . CYS B 1 90 ? 17.484 -12.617 -10.266 1 75.75 90 CYS B N 1
ATOM 1972 C CA . CYS B 1 90 ? 18.469 -13.43 -9.562 1 75.75 90 CYS B CA 1
ATOM 1973 C C . CYS B 1 90 ? 18.859 -14.648 -10.383 1 75.75 90 CYS B C 1
ATOM 1975 O O . CYS B 1 90 ? 19.922 -15.234 -10.164 1 75.75 90 CYS B O 1
ATOM 1977 N N . GLY B 1 91 ? 17.969 -15.102 -11.219 1 70.38 91 GLY B N 1
ATOM 1978 C CA . GLY B 1 91 ? 18.281 -16.328 -11.945 1 70.38 91 GLY B CA 1
ATOM 1979 C C . GLY B 1 91 ? 19.062 -16.078 -13.219 1 70.38 91 GLY B C 1
ATOM 1980 O O . GLY B 1 91 ? 19.406 -14.938 -13.531 1 70.38 91 GLY B O 1
ATOM 1981 N N . ALA B 1 92 ? 19.359 -17.359 -13.695 1 66.25 92 ALA B N 1
ATOM 1982 C CA . ALA B 1 92 ? 20.016 -17.328 -15 1 66.25 92 ALA B CA 1
ATOM 1983 C C . ALA B 1 92 ? 19.125 -16.641 -16.047 1 66.25 92 ALA B C 1
ATOM 1985 O O . ALA B 1 92 ? 17.906 -16.812 -16.016 1 66.25 92 ALA B O 1
ATOM 1986 N N . LEU B 1 93 ? 19.641 -15.727 -16.859 1 63.41 93 LEU B N 1
ATOM 1987 C CA . LEU B 1 93 ? 18.969 -15.016 -17.938 1 63.41 93 LEU B CA 1
ATOM 1988 C C . LEU B 1 93 ? 17.906 -14.062 -17.375 1 63.41 93 LEU B C 1
ATOM 1990 O O . LEU B 1 93 ? 16.875 -13.836 -18.016 1 63.41 93 LEU B O 1
ATOM 1994 N N . LYS B 1 94 ? 18.016 -13.781 -16.125 1 63.84 94 LYS B N 1
ATOM 1995 C CA . LYS B 1 94 ? 17.172 -12.773 -15.5 1 63.84 94 LYS B CA 1
ATOM 1996 C C . LYS B 1 94 ? 15.828 -13.367 -15.078 1 63.84 94 LYS B C 1
ATOM 1998 O O . LYS B 1 94 ? 14.828 -12.648 -14.977 1 63.84 94 LYS B O 1
ATOM 2003 N N . ILE B 1 95 ? 15.82 -14.766 -15.211 1 67.06 95 ILE B N 1
ATOM 2004 C CA . ILE B 1 95 ? 14.594 -15.414 -14.742 1 67.06 95 ILE B CA 1
ATOM 2005 C C . ILE B 1 95 ? 14.703 -15.711 -13.25 1 67.06 95 ILE B C 1
ATOM 2007 O O . ILE B 1 95 ? 15.656 -16.359 -12.805 1 67.06 95 ILE B O 1
ATOM 2011 N N . CYS B 1 96 ? 13.844 -15.141 -12.609 1 74.06 96 CYS B N 1
ATOM 2012 C CA . CYS B 1 96 ? 13.859 -15.273 -11.156 1 74.06 96 CYS B CA 1
ATOM 2013 C C . CYS B 1 96 ? 13.727 -16.734 -10.734 1 74.06 96 CYS B C 1
ATOM 2015 O O . CYS B 1 96 ? 12.875 -17.453 -11.25 1 74.06 96 CYS B O 1
ATOM 2017 N N . THR B 1 97 ? 14.578 -17.219 -9.867 1 73.19 97 THR B N 1
ATOM 2018 C CA . THR B 1 97 ? 14.531 -18.594 -9.383 1 73.19 97 THR B CA 1
ATOM 2019 C C . THR B 1 97 ? 14.242 -18.625 -7.887 1 73.19 97 THR B C 1
ATOM 2021 O O . THR B 1 97 ? 14.07 -19.703 -7.309 1 73.19 97 THR B O 1
ATOM 2024 N N . CYS B 1 98 ? 14.133 -17.594 -7.184 1 76.94 98 CYS B N 1
ATOM 2025 C CA . CYS B 1 98 ? 14.016 -17.562 -5.73 1 76.94 98 CYS B CA 1
ATOM 2026 C C . CYS B 1 98 ? 12.555 -17.469 -5.301 1 76.94 98 CYS B C 1
ATOM 2028 O O . CYS B 1 98 ? 12.258 -17.406 -4.105 1 76.94 98 CYS B O 1
ATOM 2030 N N . HIS B 1 99 ? 11.492 -17.438 -6.074 1 79 99 HIS B N 1
ATOM 2031 C CA . HIS B 1 99 ? 10.055 -17.453 -5.812 1 79 99 HIS B CA 1
ATOM 2032 C C . HIS B 1 99 ? 9.617 -16.156 -5.121 1 79 99 HIS B C 1
ATOM 2034 O O . HIS B 1 99 ? 8.516 -16.094 -4.562 1 79 99 HIS B O 1
ATOM 2040 N N . LEU B 1 100 ? 10.484 -15.203 -5.074 1 81 100 LEU B N 1
ATOM 2041 C CA . LEU B 1 100 ? 10.148 -13.938 -4.43 1 81 100 LEU B CA 1
ATOM 2042 C C . LEU B 1 100 ? 9.031 -13.227 -5.184 1 81 100 LEU B C 1
ATOM 2044 O O . LEU B 1 100 ? 8.125 -12.648 -4.57 1 81 100 LEU B O 1
ATOM 2048 N N . MET B 1 101 ? 9.07 -13.336 -6.41 1 82.75 101 MET B N 1
ATOM 2049 C CA . MET B 1 101 ? 8.094 -12.641 -7.238 1 82.75 101 MET B CA 1
ATOM 2050 C C . MET B 1 101 ? 6.684 -13.141 -6.953 1 82.75 101 MET B C 1
ATOM 2052 O O . MET B 1 101 ? 5.738 -12.344 -6.891 1 82.75 101 MET B O 1
ATOM 2056 N N . LYS B 1 102 ? 6.59 -14.422 -6.836 1 83.12 102 LYS B N 1
ATOM 2057 C CA . LYS B 1 102 ? 5.277 -14.977 -6.52 1 83.12 102 LYS B CA 1
ATOM 2058 C C . LYS B 1 102 ? 4.758 -14.445 -5.191 1 83.12 102 LYS B C 1
ATOM 2060 O O . LYS B 1 102 ? 3.586 -14.078 -5.078 1 83.12 102 LYS B O 1
ATOM 2065 N N . ARG B 1 103 ? 5.625 -14.398 -4.227 1 85 103 ARG B N 1
ATOM 2066 C CA . ARG B 1 103 ? 5.23 -13.914 -2.91 1 85 103 ARG B CA 1
ATOM 2067 C C . ARG B 1 103 ? 4.844 -12.438 -2.961 1 85 103 ARG B C 1
ATOM 2069 O O . ARG B 1 103 ? 3.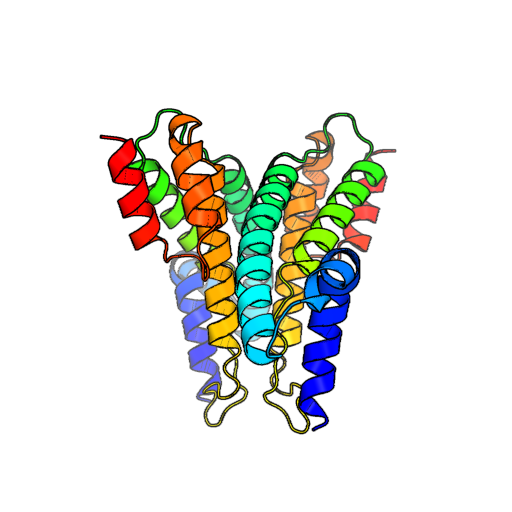91 -12.016 -2.281 1 85 103 ARG B O 1
ATOM 2076 N N . LEU B 1 104 ? 5.559 -11.727 -3.752 1 87.19 104 LEU B N 1
ATOM 2077 C CA . LEU B 1 104 ? 5.27 -10.297 -3.896 1 87.19 104 LEU B CA 1
ATOM 2078 C C . LEU B 1 104 ? 3.922 -10.086 -4.578 1 87.19 104 LEU B C 1
ATOM 2080 O O . LEU B 1 104 ? 3.141 -9.227 -4.168 1 87.19 104 LEU B O 1
ATOM 2084 N N . LEU B 1 105 ? 3.658 -10.836 -5.527 1 86.44 105 LEU B N 1
ATOM 2085 C CA . LEU B 1 105 ? 2.398 -10.727 -6.254 1 86.44 105 LEU B CA 1
ATOM 2086 C C . LEU B 1 105 ? 1.223 -11.133 -5.371 1 86.44 105 LEU B C 1
ATOM 2088 O O . LEU B 1 105 ? 0.157 -10.508 -5.43 1 86.44 105 LEU B O 1
ATOM 2092 N N . ASP B 1 106 ? 1.438 -12.156 -4.609 1 87.75 106 ASP B N 1
ATOM 2093 C CA . ASP B 1 106 ? 0.4 -12.57 -3.672 1 87.75 106 ASP B CA 1
ATOM 2094 C C . ASP B 1 106 ? 0.098 -11.469 -2.664 1 87.75 106 ASP B C 1
ATOM 2096 O O . ASP B 1 106 ? -1.065 -11.203 -2.354 1 87.75 106 ASP B O 1
ATOM 2100 N N . ARG B 1 107 ? 1.143 -10.898 -2.211 1 88.25 107 ARG B N 1
ATOM 2101 C CA . ARG B 1 107 ? 0.979 -9.797 -1.267 1 88.25 107 ARG B CA 1
ATOM 2102 C C . ARG B 1 107 ? 0.203 -8.648 -1.896 1 88.25 107 ARG B C 1
ATOM 2104 O O . ARG B 1 107 ? -0.671 -8.062 -1.257 1 88.25 107 ARG B O 1
ATOM 2111 N N . GLU B 1 108 ? 0.53 -8.359 -3.086 1 90.81 108 GLU B N 1
ATOM 2112 C CA . GLU B 1 108 ? -0.148 -7.285 -3.805 1 90.81 108 GLU B CA 1
ATOM 2113 C C . GLU B 1 108 ? -1.622 -7.613 -4.023 1 90.81 108 GLU B C 1
ATOM 2115 O O . GLU B 1 108 ? -2.486 -6.75 -3.857 1 90.81 108 GLU B O 1
ATOM 2120 N N . THR B 1 109 ? -1.874 -8.82 -4.387 1 91.69 109 THR B N 1
ATOM 2121 C CA . THR B 1 109 ? -3.248 -9.25 -4.617 1 91.69 109 THR B CA 1
ATOM 2122 C C .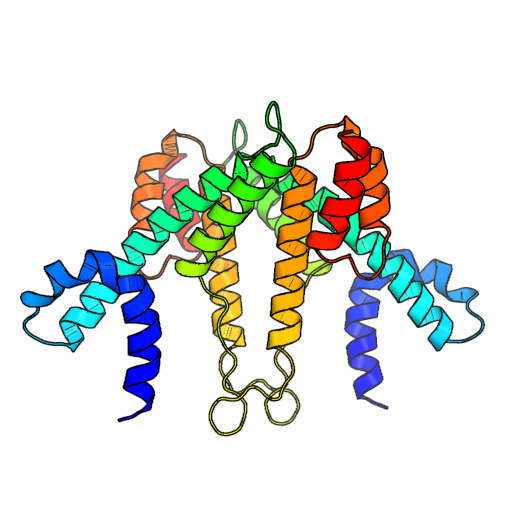 THR B 1 109 ? -4.059 -9.188 -3.326 1 91.69 109 THR B C 1
ATOM 2124 O O . THR B 1 109 ? -5.207 -8.734 -3.328 1 91.69 109 THR B O 1
ATOM 2127 N N . ASN B 1 110 ? -3.436 -9.617 -2.266 1 91.69 110 ASN B N 1
ATOM 2128 C CA . ASN B 1 110 ? -4.094 -9.531 -0.966 1 91.69 110 ASN B CA 1
ATOM 2129 C C . ASN B 1 110 ? -4.395 -8.086 -0.587 1 91.69 110 ASN B C 1
ATOM 2131 O O . ASN B 1 110 ? -5.469 -7.785 -0.062 1 91.69 110 ASN B O 1
ATOM 2135 N N . SER B 1 111 ? -3.418 -7.258 -0.872 1 92.69 111 SER B N 1
ATOM 2136 C CA . SER B 1 111 ? -3.6 -5.84 -0.578 1 92.69 111 SER B CA 1
ATOM 2137 C C . SER B 1 111 ? -4.762 -5.254 -1.375 1 92.69 111 SER B C 1
ATOM 2139 O O . SER B 1 111 ? -5.555 -4.477 -0.844 1 92.69 111 SER B O 1
ATOM 2141 N N . LYS B 1 112 ? -4.836 -5.578 -2.576 1 94.81 112 LYS B N 1
ATOM 2142 C CA . LYS B 1 112 ? -5.914 -5.094 -3.434 1 94.81 112 LYS B CA 1
ATOM 2143 C C . LYS B 1 112 ? -7.27 -5.617 -2.965 1 94.81 112 LYS B C 1
ATOM 2145 O O . LYS B 1 112 ? -8.266 -4.887 -2.98 1 94.81 112 LYS B O 1
ATOM 2150 N N . LEU B 1 113 ? -7.297 -6.84 -2.561 1 96.06 113 LEU B N 1
ATOM 2151 C CA . LEU B 1 113 ? -8.531 -7.406 -2.023 1 96.06 113 LEU B CA 1
ATOM 2152 C C . LEU B 1 113 ? -8.977 -6.648 -0.781 1 96.06 113 LEU B C 1
ATOM 2154 O O . LEU B 1 113 ? -10.148 -6.285 -0.661 1 96.06 113 LEU B O 1
ATOM 2158 N N . ILE B 1 114 ? -8.094 -6.449 0.101 1 94.75 114 ILE B N 1
ATOM 2159 C CA . ILE B 1 114 ? -8.414 -5.742 1.336 1 94.75 114 ILE B CA 1
ATOM 2160 C C . ILE B 1 114 ? -8.93 -4.34 1.01 1 94.75 114 ILE B C 1
ATOM 2162 O O . ILE B 1 114 ? -9.898 -3.877 1.61 1 94.75 114 ILE B O 1
ATOM 2166 N N . GLN B 1 115 ? -8.32 -3.693 0.069 1 94.88 115 GLN B N 1
ATOM 2167 C CA . GLN B 1 115 ? -8.758 -2.371 -0.361 1 94.88 115 GLN B CA 1
ATOM 2168 C C . GLN B 1 115 ? -10.18 -2.416 -0.915 1 94.88 115 GLN B C 1
ATOM 2170 O O . GLN B 1 115 ? -10.992 -1.536 -0.624 1 94.88 115 GLN B O 1
ATOM 2175 N N . LEU B 1 116 ? -10.453 -3.387 -1.685 1 96.69 116 LEU B N 1
ATOM 2176 C CA . LEU B 1 116 ? -11.797 -3.58 -2.223 1 96.69 116 LEU B CA 1
ATOM 2177 C C . LEU B 1 116 ? -12.82 -3.709 -1.098 1 96.69 116 LEU B C 1
ATOM 2179 O O . LEU B 1 116 ? -13.883 -3.08 -1.141 1 96.69 116 LEU B O 1
ATOM 2183 N N . LEU B 1 117 ? -12.516 -4.387 -0.118 1 95.94 117 LEU B N 1
ATOM 2184 C CA . LEU B 1 117 ? -13.438 -4.699 0.969 1 95.94 117 LEU B CA 1
ATOM 2185 C C . LEU B 1 117 ? -13.641 -3.484 1.869 1 95.94 117 LEU B C 1
ATOM 2187 O O . LEU B 1 117 ? -14.719 -3.312 2.449 1 95.94 117 LEU B O 1
ATOM 2191 N N . MET B 1 118 ? -12.648 -2.68 1.981 1 94.06 118 MET B N 1
ATOM 2192 C CA . MET B 1 118 ? -12.688 -1.53 2.881 1 94.06 118 MET B CA 1
ATOM 2193 C C . MET B 1 118 ? -13.695 -0.495 2.396 1 94.06 118 MET B C 1
ATOM 2195 O O . MET B 1 118 ? -14.234 0.273 3.195 1 94.06 118 MET B O 1
ATOM 2199 N N . GLY B 1 119 ? -13.914 -0.446 1.141 1 94.69 119 GLY B N 1
ATOM 2200 C CA . GLY B 1 119 ? -14.773 0.587 0.585 1 94.69 119 GLY B CA 1
ATOM 2201 C C . GLY B 1 119 ? -16.203 0.121 0.362 1 94.69 119 GLY B C 1
ATOM 2202 O O . GLY B 1 119 ? -17.031 0.875 -0.148 1 94.69 119 GLY B O 1
ATOM 2203 N N . LEU B 1 120 ? -16.531 -1.015 0.831 1 94.5 120 LEU B N 1
ATOM 2204 C CA . LEU B 1 120 ? -17.859 -1.575 0.6 1 94.5 120 LEU B CA 1
ATOM 2205 C C . LEU B 1 120 ? -18.844 -1.055 1.632 1 94.5 120 LEU B C 1
ATOM 2207 O O . LEU B 1 120 ? -18.453 -0.638 2.725 1 94.5 120 LEU B O 1
ATOM 2211 N N . ASN B 1 121 ? -20.031 -1.146 1.249 1 93.81 121 ASN B N 1
ATOM 2212 C CA . ASN B 1 121 ? -21.109 -0.701 2.137 1 93.81 121 ASN B CA 1
ATOM 2213 C C . ASN B 1 121 ? -21.312 -1.672 3.297 1 93.81 121 ASN B C 1
ATOM 2215 O O . ASN B 1 121 ? -20.828 -2.807 3.254 1 93.81 121 ASN B O 1
ATOM 2219 N N . ALA B 1 122 ? -22.078 -1.224 4.254 1 91.38 122 ALA B N 1
ATOM 2220 C CA . ALA B 1 122 ? -22.266 -1.959 5.5 1 91.38 122 ALA B CA 1
ATOM 2221 C C . ALA B 1 122 ? -23.016 -3.266 5.258 1 91.38 122 ALA B C 1
ATOM 2223 O O . ALA B 1 122 ? -22.891 -4.211 6.039 1 91.38 122 ALA B O 1
ATOM 2224 N N . CYS B 1 123 ? -23.797 -3.326 4.23 1 92.5 123 CYS B N 1
ATOM 2225 C CA . CYS B 1 123 ? -24.578 -4.52 3.947 1 92.5 123 CYS B CA 1
ATOM 2226 C C . CYS B 1 123 ? -23.688 -5.715 3.662 1 92.5 123 CYS B C 1
ATOM 2228 O O . CYS B 1 123 ? -24.125 -6.863 3.723 1 92.5 123 CYS B O 1
ATOM 2230 N N . TYR B 1 124 ? -22.438 -5.496 3.41 1 94.88 124 TYR B N 1
ATOM 2231 C CA . TYR B 1 124 ? -21.516 -6.574 3.049 1 94.88 124 TYR B CA 1
ATOM 2232 C C . TYR B 1 124 ? -20.719 -7.031 4.258 1 94.88 124 TYR B C 1
ATOM 2234 O O . TYR B 1 124 ? -19.812 -7.859 4.129 1 94.88 124 TYR B O 1
ATOM 2242 N N . GLU B 1 125 ? -20.938 -6.586 5.379 1 92.69 125 GLU B N 1
ATOM 2243 C CA . GLU B 1 125 ? -20.109 -6.82 6.559 1 92.69 125 GLU B CA 1
ATOM 2244 C C . GLU B 1 125 ? -19.969 -8.312 6.852 1 92.69 125 GLU B C 1
ATOM 2246 O O . GLU B 1 125 ? -18.875 -8.789 7.168 1 92.69 125 GLU B O 1
ATOM 2251 N N . SER B 1 126 ? -21.078 -9.023 6.758 1 92.56 126 SER B N 1
ATOM 2252 C CA . SER B 1 126 ? -21.047 -10.461 7.039 1 92.56 126 SER B CA 1
ATOM 2253 C C . SER B 1 126 ? -20.172 -11.203 6.039 1 92.56 126 SER B C 1
ATOM 2255 O O . SER B 1 126 ? -19.391 -12.078 6.422 1 92.56 126 SER B O 1
ATOM 2257 N N . VAL B 1 127 ? -20.281 -10.867 4.824 1 94.69 127 VAL B N 1
ATOM 2258 C CA . VAL B 1 127 ? -19.5 -11.516 3.775 1 94.69 127 VAL B CA 1
ATOM 2259 C C . VAL B 1 127 ? -18.031 -11.141 3.926 1 94.69 127 VAL B C 1
ATOM 2261 O O . VAL B 1 127 ? -17.141 -11.977 3.723 1 94.69 127 VAL B O 1
ATOM 2264 N N . ILE B 1 128 ? -17.812 -9.891 4.297 1 94.81 128 ILE B N 1
ATOM 2265 C CA . ILE B 1 128 ? -16.438 -9.43 4.516 1 94.81 128 ILE B CA 1
ATOM 2266 C C . ILE B 1 128 ? -15.789 -10.25 5.621 1 94.81 128 ILE B C 1
ATOM 2268 O O . ILE B 1 128 ? -14.656 -10.727 5.465 1 94.81 128 ILE B O 1
ATOM 2272 N N . SER B 1 129 ? -16.5 -10.414 6.648 1 91.31 129 SER B N 1
ATOM 2273 C CA . SER B 1 129 ? -15.984 -11.211 7.762 1 91.31 129 SER B CA 1
ATOM 2274 C C . SER B 1 129 ? -15.68 -12.641 7.324 1 91.31 129 SER B C 1
ATOM 2276 O O . SER B 1 129 ? -14.664 -13.211 7.727 1 91.31 129 SER B O 1
ATOM 2278 N N . HIS B 1 130 ? -16.531 -13.125 6.523 1 92.12 130 HIS B N 1
ATOM 2279 C CA . HIS B 1 130 ? -16.344 -14.477 6.012 1 92.12 130 HIS B CA 1
ATOM 2280 C C . HIS B 1 130 ? -15.117 -14.562 5.117 1 92.12 130 HIS B C 1
ATOM 2282 O O . HIS B 1 130 ? -14.297 -15.477 5.266 1 92.12 130 HIS B O 1
ATOM 2288 N N . LEU B 1 131 ? -15.008 -13.672 4.219 1 93.88 131 LEU B N 1
ATOM 2289 C CA . LEU B 1 131 ? -13.875 -13.641 3.299 1 93.88 131 LEU B CA 1
ATOM 2290 C C . LEU B 1 131 ? -12.562 -13.539 4.062 1 93.88 131 LEU B C 1
ATOM 2292 O O . LEU B 1 131 ? -11.594 -14.242 3.734 1 93.88 131 LEU B O 1
ATOM 2296 N N . LEU B 1 132 ? -12.539 -12.766 5.098 1 91.94 132 LEU B N 1
ATOM 2297 C CA . LEU B 1 132 ? -11.328 -12.516 5.867 1 91.94 132 LEU B CA 1
ATOM 2298 C C . LEU B 1 132 ? -10.984 -13.711 6.75 1 91.94 132 LEU B C 1
ATOM 2300 O O . LEU B 1 132 ? -9.867 -13.82 7.246 1 91.94 132 LEU B O 1
ATOM 2304 N N . SER B 1 133 ? -11.93 -14.555 6.93 1 88.5 133 SER B N 1
ATOM 2305 C CA . SER B 1 133 ? -11.703 -15.742 7.75 1 88.5 133 SER B CA 1
ATOM 2306 C C . SER B 1 133 ? -11.133 -16.891 6.918 1 88.5 133 SER B C 1
ATOM 2308 O O . SER B 1 133 ? -10.672 -17.891 7.465 1 88.5 133 SER B O 1
ATOM 2310 N N . MET B 1 134 ? -11.148 -16.688 5.617 1 86.94 134 MET B N 1
ATOM 2311 C CA . MET B 1 134 ? -10.625 -17.719 4.727 1 86.94 134 MET B CA 1
ATOM 2312 C C . MET B 1 134 ? -9.102 -17.719 4.73 1 86.94 134 MET B C 1
ATOM 2314 O O . MET B 1 134 ? -8.477 -16.656 4.805 1 86.94 134 MET B O 1
ATOM 2318 N N . ASP B 1 135 ? -8.531 -18.891 4.668 1 81.81 135 ASP B N 1
ATOM 2319 C CA . ASP B 1 135 ? -7.078 -19.047 4.59 1 81.81 135 ASP B CA 1
ATOM 2320 C C . ASP B 1 135 ? -6.699 -20.094 3.543 1 81.81 135 ASP B C 1
ATOM 2322 O O . ASP B 1 135 ? -7.047 -21.266 3.676 1 81.81 135 ASP B O 1
ATOM 2326 N N . PRO B 1 136 ? -5.984 -19.672 2.424 1 83.88 136 PRO B N 1
ATOM 2327 C CA . PRO B 1 136 ? -5.57 -18.297 2.146 1 83.88 136 PRO B CA 1
ATOM 2328 C C . PRO B 1 136 ? -6.73 -17.406 1.715 1 83.88 136 PRO B C 1
ATOM 2330 O O . PRO B 1 136 ? -7.82 -17.906 1.418 1 83.88 136 PRO B O 1
ATOM 2333 N N . LEU B 1 137 ? -6.461 -16.125 1.711 1 90.25 137 LEU B N 1
ATOM 2334 C CA . LEU B 1 137 ? -7.465 -15.203 1.184 1 90.25 137 LEU B CA 1
ATOM 2335 C C . LEU B 1 137 ? -7.84 -15.57 -0.249 1 90.25 137 LEU B C 1
ATOM 2337 O O . LEU B 1 137 ? -6.973 -15.938 -1.045 1 90.25 137 LEU B O 1
ATOM 2341 N N . PRO B 1 138 ? -9.023 -15.445 -0.516 1 91.75 138 PRO B N 1
ATOM 2342 C CA . PRO B 1 138 ? -9.461 -15.789 -1.87 1 91.75 138 PRO B CA 1
ATOM 2343 C C . PRO B 1 138 ? -9.031 -14.758 -2.91 1 91.75 138 PRO B C 1
ATOM 2345 O O . PRO B 1 138 ? -8.773 -13.594 -2.566 1 91.75 138 PRO B O 1
ATOM 2348 N N . PRO B 1 139 ? -8.984 -15.25 -4.129 1 92.19 139 PRO B N 1
ATOM 2349 C CA . PRO B 1 139 ? -8.766 -14.281 -5.199 1 92.19 139 PRO B CA 1
ATOM 2350 C C . PRO B 1 139 ? -9.922 -13.297 -5.348 1 92.19 139 PRO B C 1
ATOM 2352 O O . PRO B 1 139 ? -11.039 -13.578 -4.902 1 92.19 139 PRO B O 1
ATOM 2355 N N . ILE B 1 140 ? -9.641 -12.211 -5.949 1 94.44 140 ILE B N 1
ATOM 2356 C CA . ILE B 1 140 ? -10.594 -11.117 -6.062 1 94.44 140 ILE B CA 1
ATOM 2357 C C . ILE B 1 140 ? -11.828 -11.586 -6.832 1 94.44 140 ILE B C 1
ATOM 2359 O O . ILE B 1 140 ? -12.953 -11.219 -6.488 1 94.44 140 ILE B O 1
ATOM 2363 N N . ASN B 1 141 ? -11.602 -12.367 -7.836 1 93.38 141 ASN B N 1
ATOM 2364 C CA . ASN B 1 141 ? -12.719 -12.844 -8.633 1 93.38 141 ASN B CA 1
ATOM 2365 C C . ASN B 1 141 ? -13.688 -13.68 -7.805 1 93.38 141 ASN B C 1
ATOM 2367 O O . ASN B 1 141 ? -14.906 -13.531 -7.922 1 93.38 141 ASN B O 1
ATOM 2371 N N . LYS B 1 142 ? -13.156 -14.539 -7.027 1 94.81 142 LYS B N 1
ATOM 2372 C CA . LYS B 1 142 ? -13.992 -15.35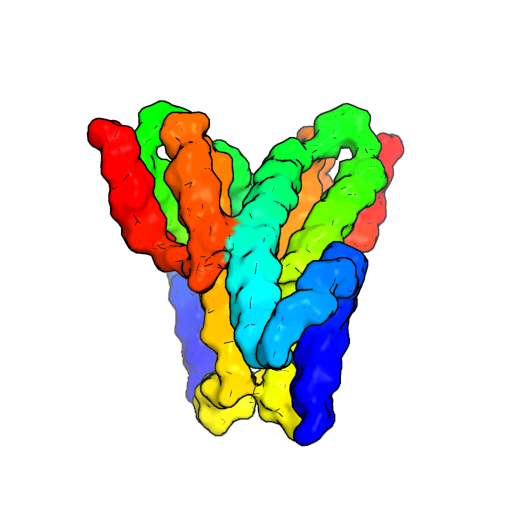2 -6.141 1 94.81 142 LYS B CA 1
ATOM 2373 C C . LYS B 1 142 ? -14.703 -14.477 -5.109 1 94.81 142 LYS B C 1
ATOM 2375 O O . LYS B 1 142 ? -15.883 -14.68 -4.82 1 94.81 142 LYS B O 1
ATOM 2380 N N . ALA B 1 143 ? -14 -13.609 -4.504 1 95.94 143 ALA B N 1
ATOM 2381 C CA . ALA B 1 143 ? -14.594 -12.68 -3.551 1 95.94 143 ALA B CA 1
ATOM 2382 C C . ALA B 1 143 ? -15.75 -11.914 -4.184 1 95.94 143 ALA B C 1
ATOM 2384 O O . ALA B 1 143 ? -16.812 -11.75 -3.566 1 95.94 143 ALA B O 1
ATOM 2385 N N . LEU B 1 144 ? -15.586 -11.43 -5.391 1 95.5 144 LEU B N 1
ATOM 2386 C CA . LEU B 1 144 ? -16.625 -10.695 -6.102 1 95.5 144 LEU B CA 1
ATOM 2387 C C . LEU B 1 144 ? -17.875 -11.562 -6.293 1 95.5 144 LEU B C 1
ATOM 2389 O O . LEU B 1 144 ? -19 -11.07 -6.191 1 95.5 144 LEU B O 1
ATOM 2393 N N . GLY B 1 145 ? -17.625 -12.797 -6.578 1 94.81 145 GLY B N 1
ATOM 2394 C CA . GLY B 1 145 ? -18.734 -13.719 -6.711 1 94.81 145 GLY B CA 1
ATOM 2395 C C . GLY B 1 145 ? -19.578 -13.828 -5.449 1 94.81 145 GLY B C 1
ATOM 2396 O O . GLY B 1 145 ? -20.812 -13.828 -5.512 1 94.81 145 GLY B O 1
ATOM 2397 N N . LEU B 1 146 ? -18.891 -13.867 -4.344 1 94.69 146 LEU B N 1
ATOM 2398 C CA . LEU B 1 146 ? -19.594 -13.977 -3.062 1 94.69 146 LEU B CA 1
ATOM 2399 C C . LEU B 1 146 ? -20.312 -12.672 -2.725 1 94.69 146 LEU B C 1
ATOM 2401 O O . LEU B 1 146 ? -21.422 -12.695 -2.201 1 94.69 146 LEU B O 1
ATOM 2405 N N . LEU B 1 147 ? -19.656 -11.609 -3.051 1 95.5 147 LEU B N 1
ATOM 2406 C CA . LEU B 1 147 ? -20.25 -10.305 -2.775 1 95.5 147 LEU B CA 1
ATOM 2407 C C . LEU B 1 147 ? -21.469 -10.062 -3.656 1 95.5 147 LEU B C 1
ATOM 2409 O O . LEU B 1 147 ? -22.453 -9.445 -3.219 1 95.5 147 LEU B O 1
ATOM 2413 N N . GLN B 1 148 ? -21.406 -10.453 -4.848 1 93.88 148 GLN B N 1
ATOM 2414 C CA . GLN B 1 148 ? -22.484 -10.258 -5.805 1 93.88 148 GLN B CA 1
ATOM 2415 C C . GLN B 1 148 ? -23.75 -10.969 -5.352 1 93.88 148 GLN B C 1
ATOM 2417 O O . GLN B 1 148 ? -24.859 -10.539 -5.676 1 93.88 148 GLN B O 1
ATOM 2422 N N . LYS B 1 149 ? -23.609 -12.023 -4.613 1 90.75 149 LYS B N 1
ATOM 2423 C CA . LYS B 1 149 ? -24.766 -12.773 -4.117 1 90.75 149 LYS B CA 1
ATOM 2424 C C . LYS B 1 149 ? -25.562 -11.961 -3.113 1 90.75 149 LYS B C 1
ATOM 2426 O O . LYS B 1 149 ? -26.781 -12.164 -2.961 1 90.75 149 LYS B O 1
ATOM 2431 N N . ILE B 1 150 ? -24.953 -11.031 -2.447 1 83.25 150 ILE B N 1
ATOM 2432 C CA . ILE B 1 150 ? -25.625 -10.172 -1.471 1 83.25 150 ILE B CA 1
ATOM 2433 C C . ILE B 1 150 ? -26.328 -9.023 -2.186 1 83.25 150 ILE B C 1
ATOM 2435 O O . ILE B 1 150 ? -27.391 -8.578 -1.758 1 83.25 150 ILE B O 1
ATOM 2439 N N . GLU B 1 151 ? -25.625 -8.367 -3.119 1 74.25 151 GLU B N 1
ATOM 2440 C CA . GLU B 1 151 ? -26.188 -7.219 -3.828 1 74.25 151 GLU B CA 1
ATOM 2441 C C . GLU B 1 151 ? -27.516 -7.574 -4.504 1 74.25 151 GLU B C 1
ATOM 2443 O O . GLU B 1 151 ? -28.375 -6.715 -4.688 1 74.25 151 GLU B O 1
ATOM 2448 N N . LYS B 1 152 ? -27.812 -8.844 -4.852 1 64.31 152 LYS B N 1
ATOM 2449 C CA . LYS B 1 152 ? -29.094 -9.242 -5.441 1 64.31 152 LYS B CA 1
ATOM 2450 C C . LYS B 1 152 ? -30.172 -9.352 -4.375 1 64.31 152 LYS B C 1
ATOM 2452 O O . LYS B 1 152 ? -29.875 -9.641 -3.213 1 64.31 152 LYS B O 1
#

Foldseek 3Di:
DVVVVVVVVLCCVLVVPPVVVVLPPDPDPVVSCVVCCVVVVVVLVVQLVVLVVVLVPQACVPHDLVVSVVVLVVSVVSNCSSPPDDQQQPDDVRDDDPCVVVVVVVVVQVVSQVSSLVRYDPQCVVLSVVQVP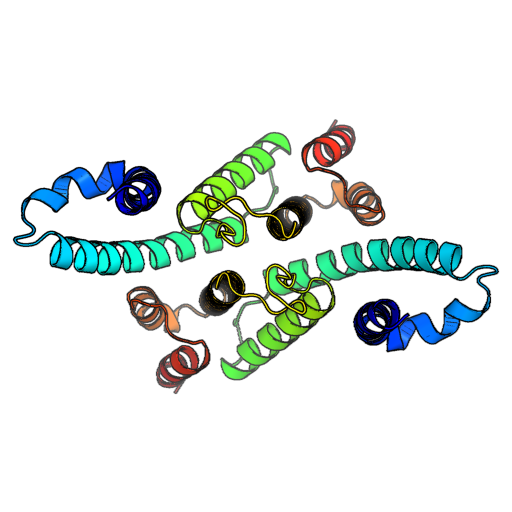DPPRDGPVVSSVSSVVRSD/DVVVVVVVCLCCVLCVPPCVVVLPPDPDPVVSCVVCCVVVVVVLVVQLVVLVVVLVPQACVPHDLVVSVVVLVVSVVSNCSSPPDDQQQPDDVRDDDPCVVVVVVVVVQVVSQVSSLVRYDPQCVVLSVVQVPDVPRDGPVVSSVSSVVRSD

pLDDT: mean 75.08, std 22.67, range [26.58, 96.69]

Sequence (304 aa):
MRCDLMVLWWLLNSLAKLIRDNVLYAKSSKELWTELLERYGQLNALKLFQLKKNLHNFSQDNSSLLNYYSNLKRSWESIDSIDPIPDCSCGALKICTCHLMKRLLDRETNSKLIQLLMGLNACYESVISHLLSMDPLPPINKALGLLQKIEKMRCDLMVLWWLLNSLAKLIRDNVLYAKSSKELWTELLERYGQLNALKLFQLKKNLHNFSQDNSSLLNYYSNLKRSWESIDSIDPIPDCSCGALKICTCHLMKRLLDRETNSKLIQLLMGLNACYESVISHLLSMDPLPPINKALGLLQKIEK